Protein AF-0000000087659305 (afdb_homodimer)

Foldseek 3Di:
DVVLLVVQVVQLPDPDLEGEEEASPPPDDPVSVVVNVVSVVVSVVVRHHYYYDHPDPVCCLVPHQKDWDDDPRDTDDIDGSVVVVVVVVVVVVVVVVD/DVVLLVVQVVQLPDPDLEGEEEASPPPDDPVSVVSNVVSVVVSVVVRHHYYYDHPDPVCCLVPHQKDWDDDPNDTDDIDGSVVVVVVVVVVVVVVVVD

Organism: Ancylostoma caninum (NCBI:txid29170)

Secondary structure (DSSP, 8-state):
-HHHHHHHHHHHTS-SSEEEESSTTTT--HHHHHHHHHHHHHHHHTT-EEEE--S-HHHHHHH-SEE--EETTEEPPPEEHHHHHHHHHHHHHHHHT-/-HHHHHHHHHHHTS-SSEEEESSTTTT--HHHHHHHHHHHHHHHHTT-EEEE--S-HHHHHHH-SEE--EETTEEPPPEEHHHHHHHHHHHHHHHHT-

Nearest PDB structures (foldseek):
  4hlu-assembly2_B  TM=8.417E-01  e=7.827E-05  Thermotoga maritima MSB8
  4p33-assembly1_A  TM=8.015E-01  e=8.957E-05  Escherichia coli K-12
  8dne-assembly1_C  TM=7.296E-01  e=9.582E-05  Aquifex aeolicus VF5
  8dne-assembly1_A  TM=7.825E-01  e=4.225E-04  Aquifex aeolicus VF5
  6m96-assembly1_A-2  TM=7.951E-01  e=3.451E-04  Aquifex aeolicus VF5

InterPro domains:
  IPR027417 P-loop containing nucleoside triphosphate hydrolase [G3DSA:3.40.50.300] (1-95)
  IPR027417 P-loop containing nucleoside triphosphate hydrolase [SSF52540] (2-87)
  IPR050763 ABC transporter ATP-binding component [PTHR42711] (3-96)

Radius of gyration: 18.58 Å; Cα contacts (8 Å, |Δi|>4): 242; chains: 2; bounding box: 48×62×35 Å

pLDDT: mean 87.29, std 13.86, range [41.53, 97.75]

Sequence (196 aa):
MERRRACITAAALTRLPILLLEAPFDMVDLKTRLYTWNVMREAQRSGRTVIFTTNSTEECEVICDRVGFVSKGRLLPIRTITELKQKLVAKSFRLSTSMERRRACITAAALTRLPILLLEAPFDMVDLKTRLYTWNVMREAQRSGRTVIFTTNSTEECEVICDRVGFVSKGRLLPIRTITELKQKLVAKSFRLSTS

Structure (mmCIF, N/CA/C/O backbone):
data_AF-0000000087659305-model_v1
#
loop_
_entity.id
_entity.type
_entity.pdbx_description
1 polymer 'ATPase AAA-type core domain-containing protein'
#
loop_
_atom_site.group_PDB
_atom_site.id
_atom_site.type_symbol
_atom_site.label_atom_id
_atom_site.label_alt_id
_atom_site.label_comp_id
_atom_site.label_asym_id
_atom_site.label_entity_id
_atom_site.label_seq_id
_atom_site.pdbx_PDB_ins_code
_atom_site.Cartn_x
_atom_site.Cartn_y
_atom_site.Cartn_z
_atom_site.occupancy
_atom_site.B_iso_or_equiv
_atom_site.auth_seq_id
_atom_site.auth_comp_id
_atom_site.auth_asym_id
_atom_site.auth_atom_id
_atom_site.pdbx_PDB_model_num
ATOM 1 N N . MET A 1 1 ? -16.625 -9.719 -6.98 1 57.81 1 MET A N 1
ATOM 2 C CA . MET A 1 1 ? -15.883 -9.273 -8.156 1 57.81 1 MET A CA 1
ATOM 3 C C . MET A 1 1 ? -15.992 -7.762 -8.328 1 57.81 1 MET A C 1
ATOM 5 O O . MET A 1 1 ? -14.984 -7.078 -8.516 1 57.81 1 MET A O 1
ATOM 9 N N . GLU A 1 2 ? -17.047 -7.223 -7.941 1 78.62 2 GLU A N 1
ATOM 10 C CA . GLU A 1 2 ? -17.328 -5.801 -8.102 1 78.62 2 GLU A CA 1
ATOM 11 C C . GLU A 1 2 ? -16.625 -4.973 -7.031 1 78.62 2 GLU A C 1
ATOM 13 O O . GLU A 1 2 ? -16.109 -3.889 -7.316 1 78.62 2 GLU A O 1
ATOM 18 N N . ARG A 1 3 ? -16.406 -5.688 -5.973 1 88.56 3 ARG A N 1
ATOM 19 C CA . ARG A 1 3 ? -15.828 -4.926 -4.867 1 88.56 3 ARG A CA 1
ATOM 20 C C . ARG A 1 3 ? -14.344 -4.668 -5.102 1 88.56 3 ARG A C 1
ATOM 22 O O . ARG A 1 3 ? -13.859 -3.557 -4.871 1 88.56 3 ARG A O 1
ATOM 29 N N . ARG A 1 4 ? -13.688 -5.645 -5.688 1 92.81 4 ARG A N 1
ATOM 30 C CA . ARG A 1 4 ? -12.258 -5.516 -5.941 1 92.81 4 ARG A CA 1
ATOM 31 C C . ARG A 1 4 ? -11.984 -4.418 -6.969 1 92.81 4 ARG A C 1
ATOM 33 O O . ARG A 1 4 ? -11.102 -3.578 -6.77 1 92.81 4 ARG A O 1
ATOM 40 N N . ARG A 1 5 ? -12.719 -4.477 -7.945 1 93.94 5 ARG A N 1
ATOM 41 C CA . ARG A 1 5 ? -12.547 -3.471 -8.984 1 93.94 5 ARG A CA 1
ATOM 42 C C . ARG A 1 5 ? -12.82 -2.07 -8.453 1 93.94 5 ARG A C 1
ATOM 44 O O . ARG A 1 5 ? -12.117 -1.118 -8.797 1 93.94 5 ARG A O 1
ATOM 51 N N . ALA A 1 6 ? -13.828 -1.989 -7.707 1 95.12 6 ALA A N 1
ATOM 52 C CA . ALA A 1 6 ? -14.164 -0.701 -7.102 1 95.12 6 ALA A CA 1
ATOM 53 C C . ALA A 1 6 ? -13.023 -0.193 -6.227 1 95.12 6 ALA A C 1
ATOM 55 O O . ALA A 1 6 ? -12.68 0.992 -6.266 1 95.12 6 ALA A O 1
ATOM 56 N N . CYS A 1 7 ? -12.43 -1.038 -5.477 1 96.62 7 CYS A N 1
ATOM 57 C CA . CYS A 1 7 ? -11.328 -0.656 -4.605 1 96.62 7 CYS A CA 1
ATOM 58 C C . CYS A 1 7 ? -10.109 -0.234 -5.418 1 96.62 7 CYS A C 1
ATOM 60 O O . CYS A 1 7 ? -9.453 0.757 -5.09 1 96.62 7 CYS A O 1
ATOM 62 N N . ILE A 1 8 ? -9.844 -0.977 -6.43 1 97.19 8 ILE A N 1
ATOM 63 C CA . ILE A 1 8 ? -8.719 -0.663 -7.297 1 97.19 8 ILE A CA 1
ATOM 64 C C . ILE A 1 8 ? -8.945 0.691 -7.969 1 97.19 8 ILE A C 1
ATOM 66 O O . ILE A 1 8 ? -8.031 1.522 -8.023 1 97.19 8 ILE A O 1
ATOM 70 N N . THR A 1 9 ? -10.141 0.893 -8.43 1 96.75 9 THR A N 1
ATOM 71 C CA . THR A 1 9 ? -10.492 2.154 -9.07 1 96.75 9 THR A CA 1
ATOM 72 C C . THR A 1 9 ? -10.352 3.316 -8.094 1 96.75 9 THR A C 1
ATOM 74 O O . THR A 1 9 ? -9.797 4.363 -8.438 1 96.75 9 THR A O 1
ATOM 77 N N . ALA A 1 10 ? -10.844 3.131 -6.957 1 95.88 10 ALA A N 1
ATOM 78 C CA . ALA A 1 10 ? -10.766 4.172 -5.938 1 95.88 10 ALA A CA 1
ATOM 79 C C . ALA A 1 10 ? -9.312 4.539 -5.641 1 95.88 10 ALA A C 1
ATOM 81 O O . ALA A 1 10 ? -8.977 5.719 -5.508 1 95.88 10 ALA A O 1
ATOM 82 N N . ALA A 1 11 ? -8.484 3.523 -5.5 1 96.38 11 ALA A N 1
ATOM 83 C CA . ALA A 1 11 ? -7.062 3.766 -5.262 1 96.38 11 ALA A CA 1
ATOM 84 C C . ALA A 1 11 ? -6.441 4.551 -6.414 1 96.38 11 ALA A C 1
ATOM 86 O O . ALA A 1 11 ? -5.688 5.504 -6.188 1 96.38 11 ALA A O 1
ATOM 87 N N . ALA A 1 12 ? -6.785 4.188 -7.594 1 96.19 12 ALA A N 1
ATOM 88 C CA . ALA A 1 12 ? -6.211 4.793 -8.797 1 96.19 12 ALA A CA 1
ATOM 89 C C . ALA A 1 12 ? -6.617 6.258 -8.914 1 96.19 12 ALA A C 1
ATOM 91 O O . ALA A 1 12 ? -5.898 7.059 -9.523 1 96.19 12 ALA A O 1
ATOM 92 N N . LEU A 1 13 ? -7.633 6.578 -8.289 1 94.69 13 LEU A N 1
ATOM 93 C CA . LEU A 1 13 ? -8.172 7.926 -8.422 1 94.69 13 LEU A CA 1
ATOM 94 C C . LEU A 1 13 ? -7.473 8.891 -7.473 1 94.69 13 LEU A C 1
ATOM 96 O O . LEU A 1 13 ? -7.602 10.109 -7.613 1 94.69 13 LEU A O 1
ATOM 100 N N . THR A 1 14 ? -6.75 8.305 -6.605 1 92 14 THR A N 1
ATOM 101 C CA . THR A 1 14 ? -6.023 9.203 -5.715 1 92 14 THR A CA 1
ATOM 102 C C . THR A 1 14 ? -4.906 9.93 -6.469 1 92 14 THR A C 1
ATOM 104 O O . THR A 1 14 ? -4.375 9.406 -7.449 1 92 14 THR A O 1
ATOM 107 N N . ARG A 1 15 ? -4.57 11.172 -6.219 1 86.12 15 ARG A N 1
ATOM 108 C CA . ARG A 1 15 ? -3.59 11.977 -6.941 1 86.12 15 ARG A CA 1
ATOM 109 C C . ARG A 1 15 ? -2.227 11.914 -6.262 1 86.12 15 ARG A C 1
ATOM 111 O O . ARG A 1 15 ? -1.406 12.82 -6.418 1 86.12 15 ARG A O 1
ATOM 118 N N . LEU A 1 16 ? -1.968 10.953 -5.621 1 93.5 16 LEU A N 1
ATOM 119 C CA . LEU A 1 16 ? -0.666 10.797 -4.98 1 93.5 16 LEU A CA 1
ATOM 120 C C . LEU A 1 16 ? 0.341 10.18 -5.945 1 93.5 16 LEU A C 1
ATOM 122 O O . LEU A 1 16 ? -0.04 9.461 -6.871 1 93.5 16 LEU A O 1
ATOM 126 N N . PRO A 1 17 ? 1.565 10.492 -5.75 1 93.88 17 PRO A N 1
ATOM 127 C CA . PRO A 1 17 ? 2.596 9.977 -6.652 1 93.88 17 PRO A CA 1
ATOM 128 C C . PRO A 1 17 ? 2.877 8.492 -6.43 1 93.88 17 PRO A C 1
ATOM 130 O O . PRO A 1 17 ? 3.834 7.949 -6.988 1 93.88 17 PRO A O 1
ATOM 133 N N . ILE A 1 18 ? 2.043 7.812 -5.652 1 95.69 18 ILE A N 1
ATOM 134 C CA . ILE A 1 18 ? 2.168 6.395 -5.344 1 95.69 18 ILE A CA 1
ATOM 135 C C . ILE A 1 18 ? 0.792 5.734 -5.391 1 95.69 18 ILE A C 1
ATOM 137 O O . ILE A 1 18 ? -0.199 6.312 -4.941 1 95.69 18 ILE A O 1
ATOM 141 N N . LEU A 1 19 ? 0.688 4.566 -5.973 1 96.69 19 LEU A N 1
ATOM 142 C CA . LEU A 1 19 ? -0.504 3.727 -6 1 96.69 19 LEU A CA 1
ATOM 143 C C . LEU A 1 19 ? -0.302 2.469 -5.164 1 96.69 19 LEU A C 1
ATOM 145 O O . LEU A 1 19 ? 0.584 1.662 -5.449 1 96.69 19 LEU A O 1
ATOM 149 N N . LEU A 1 20 ? -1.107 2.324 -4.121 1 97.75 20 LEU A N 1
ATOM 150 C CA . LEU A 1 20 ? -1.067 1.131 -3.285 1 97.75 20 LEU A CA 1
ATOM 151 C C . LEU A 1 20 ? -2.221 0.193 -3.619 1 97.75 20 LEU A C 1
ATOM 153 O O . LEU A 1 20 ? -3.377 0.619 -3.676 1 97.75 20 LEU A O 1
ATOM 157 N N . LEU A 1 21 ? -1.922 -1.043 -3.785 1 97.25 21 LEU A N 1
ATOM 158 C CA . LEU A 1 21 ? -2.951 -2.051 -4.02 1 97.25 21 LEU A CA 1
ATOM 159 C C . LEU A 1 21 ? -2.775 -3.236 -3.074 1 97.25 21 LEU A C 1
ATOM 161 O O . LEU A 1 21 ? -1.705 -3.846 -3.031 1 97.25 21 LEU A O 1
ATOM 165 N N . GLU A 1 22 ? -3.777 -3.51 -2.385 1 96.44 22 GLU A N 1
ATOM 166 C CA . GLU A 1 22 ? -3.777 -4.629 -1.446 1 96.44 22 GLU A CA 1
ATOM 167 C C . GLU A 1 22 ? -4.285 -5.906 -2.109 1 96.44 22 GLU A C 1
ATOM 169 O O . GLU A 1 22 ? -5.469 -6.008 -2.445 1 96.44 22 GLU A O 1
ATOM 174 N N . ALA A 1 23 ? -3.412 -6.867 -2.352 1 95.69 23 ALA A N 1
ATOM 175 C CA . ALA A 1 23 ? -3.707 -8.188 -2.898 1 95.69 23 ALA A CA 1
ATOM 176 C C . ALA A 1 23 ? -4.562 -8.086 -4.16 1 95.69 23 ALA A C 1
ATOM 178 O O . ALA A 1 23 ? -5.598 -8.75 -4.27 1 95.69 23 ALA A O 1
ATOM 179 N N . PRO A 1 24 ? -4.109 -7.363 -5.059 1 95.56 24 PRO A N 1
ATOM 180 C CA . PRO A 1 24 ? -4.996 -7.066 -6.188 1 95.56 24 PRO A CA 1
ATOM 181 C C . PRO A 1 24 ? -5.219 -8.273 -7.098 1 95.56 24 PRO A C 1
ATOM 183 O O . PRO A 1 24 ? -6.184 -8.305 -7.863 1 95.56 24 PRO A O 1
ATOM 186 N N . PHE A 1 25 ? -4.398 -9.312 -6.969 1 91.56 25 PHE A N 1
ATOM 187 C CA . PHE A 1 25 ? -4.469 -10.43 -7.902 1 91.56 25 PHE A CA 1
ATOM 188 C C . PHE A 1 25 ? -5.066 -11.664 -7.234 1 91.56 25 PHE A C 1
ATOM 190 O O . PHE A 1 25 ? -5.254 -12.695 -7.879 1 91.56 25 PHE A O 1
ATOM 197 N N . ASP A 1 26 ? -5.375 -11.5 -6.031 1 91.25 26 ASP A N 1
ATOM 198 C CA . ASP A 1 26 ? -5.883 -12.656 -5.297 1 91.25 26 ASP A CA 1
ATOM 199 C C . ASP A 1 26 ? -7.324 -12.969 -5.695 1 91.25 26 ASP A C 1
ATOM 201 O O . ASP A 1 26 ? -8.188 -12.094 -5.641 1 91.25 26 ASP A O 1
ATOM 205 N N . MET A 1 27 ? -7.609 -14.203 -6.188 1 90.19 27 MET A N 1
ATOM 206 C CA . MET A 1 27 ? -8.945 -14.734 -6.449 1 90.19 27 MET A CA 1
ATOM 207 C C . MET A 1 27 ? -9.711 -13.836 -7.414 1 90.19 27 MET A C 1
ATOM 209 O O . MET A 1 27 ? -10.844 -13.445 -7.137 1 90.19 27 MET 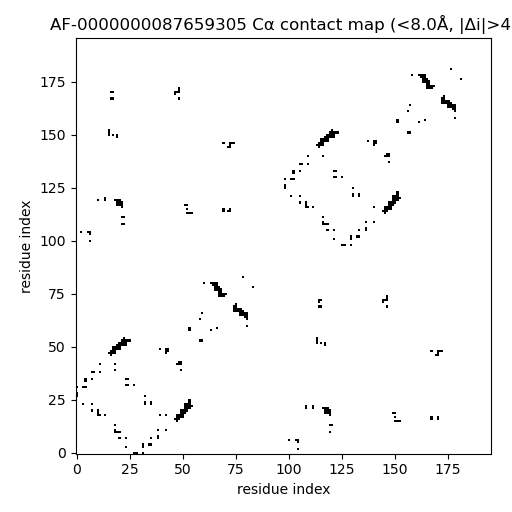A O 1
ATOM 213 N N . VAL A 1 28 ? -9.07 -13.453 -8.391 1 92 28 VAL A N 1
ATOM 214 C CA . VAL A 1 28 ? -9.727 -12.594 -9.375 1 92 28 VAL A CA 1
ATOM 215 C C . VAL A 1 28 ? -9.859 -13.336 -10.703 1 92 28 VAL A C 1
ATOM 217 O O . VAL A 1 28 ? -9.055 -14.219 -11.008 1 92 28 VAL A O 1
ATOM 220 N N . ASP A 1 29 ? -10.922 -12.938 -11.406 1 94.56 29 ASP A N 1
ATOM 221 C CA . ASP A 1 29 ? -11.078 -13.492 -12.75 1 94.56 29 ASP A CA 1
ATOM 222 C C . ASP A 1 29 ? -10.195 -12.758 -13.758 1 94.56 29 ASP A C 1
ATOM 224 O O . ASP A 1 29 ? -9.438 -11.859 -13.383 1 94.56 29 ASP A O 1
ATOM 228 N N . LEU A 1 30 ? -10.219 -13.289 -14.922 1 95.31 30 LEU A N 1
ATOM 229 C CA . LEU A 1 30 ? -9.344 -12.766 -15.969 1 95.31 30 LEU A CA 1
ATOM 230 C C . LEU A 1 30 ? -9.648 -11.297 -16.25 1 95.31 30 LEU A C 1
ATOM 232 O O . LEU A 1 30 ? -8.727 -10.5 -16.438 1 95.31 30 LEU A O 1
ATOM 236 N N . LYS A 1 31 ? -10.906 -10.953 -16.297 1 96.19 31 LYS A N 1
ATOM 237 C CA . LYS A 1 31 ? -11.305 -9.578 -16.562 1 96.19 31 LYS A CA 1
ATOM 238 C C . LYS A 1 31 ? -10.75 -8.625 -15.5 1 96.19 31 LYS A C 1
ATOM 240 O O . LYS A 1 31 ? -10.195 -7.578 -15.836 1 96.19 31 LYS A O 1
ATOM 245 N N . THR A 1 32 ? -10.914 -9.016 -14.289 1 95.88 32 THR A N 1
ATOM 246 C CA . THR A 1 32 ? -10.43 -8.18 -13.195 1 95.88 32 THR A CA 1
ATOM 247 C C . THR A 1 32 ? -8.906 -8.109 -13.211 1 95.88 32 THR A C 1
ATOM 249 O O . THR A 1 32 ? -8.328 -7.055 -12.922 1 95.88 32 THR A O 1
ATOM 252 N N . ARG A 1 33 ? -8.305 -9.211 -13.523 1 95.31 33 ARG A N 1
ATOM 253 C CA . ARG A 1 33 ? -6.852 -9.227 -13.617 1 95.31 33 ARG A CA 1
ATOM 254 C C . ARG A 1 33 ? -6.355 -8.258 -14.68 1 95.31 33 ARG A C 1
ATOM 256 O O . ARG A 1 33 ? -5.438 -7.473 -14.438 1 95.31 33 ARG A O 1
ATOM 263 N N . LEU A 1 34 ? -6.992 -8.289 -15.789 1 96.25 34 LEU A N 1
ATOM 264 C CA . LEU A 1 34 ? -6.613 -7.406 -16.891 1 96.25 34 LEU A CA 1
ATOM 265 C C . LEU A 1 34 ? -6.867 -5.949 -16.516 1 96.25 34 LEU A C 1
ATOM 267 O O . LEU A 1 34 ? -6.059 -5.074 -16.844 1 96.25 34 LEU A O 1
ATOM 271 N N . TYR A 1 35 ? -7.949 -5.77 -15.898 1 97.44 35 TYR A N 1
ATOM 272 C CA . TYR A 1 35 ?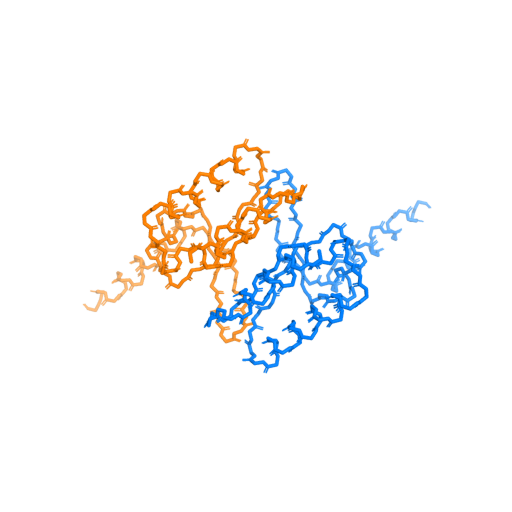 -8.258 -4.426 -15.43 1 97.44 35 TYR A CA 1
ATOM 273 C C . TYR A 1 35 ? -7.172 -3.918 -14.484 1 97.44 35 TYR A C 1
ATOM 275 O O . TYR A 1 35 ? -6.703 -2.785 -14.617 1 97.44 35 TYR A O 1
ATOM 283 N N . THR A 1 36 ? -6.785 -4.738 -13.594 1 97.06 36 THR A N 1
ATOM 284 C CA . THR A 1 36 ? -5.758 -4.395 -12.617 1 97.06 36 THR A CA 1
ATOM 285 C C . THR A 1 36 ? -4.438 -4.066 -13.312 1 97.06 36 THR A C 1
ATOM 287 O O . THR A 1 36 ? -3.807 -3.053 -13.016 1 97.06 36 THR A O 1
ATOM 290 N N . TRP A 1 37 ? -4.125 -4.859 -14.242 1 96.25 37 TRP A N 1
ATOM 291 C CA . TRP A 1 37 ? -2.904 -4.637 -15.008 1 96.25 37 TRP A CA 1
ATOM 292 C C . TRP A 1 37 ? -2.947 -3.289 -15.719 1 96.25 37 TRP A C 1
ATOM 294 O O . TRP A 1 37 ? -1.965 -2.543 -15.711 1 96.25 37 TRP A O 1
ATOM 304 N N . ASN A 1 38 ? -4.004 -3.016 -16.281 1 97.69 38 ASN A N 1
ATOM 305 C CA . ASN A 1 38 ? -4.156 -1.752 -16.984 1 97.69 38 ASN A CA 1
ATOM 306 C C . ASN A 1 38 ? -4.023 -0.559 -16.047 1 97.69 38 ASN A C 1
ATOM 308 O O . ASN A 1 38 ? -3.383 0.437 -16.391 1 97.69 38 ASN A O 1
ATOM 312 N N . VAL A 1 39 ? -4.652 -0.695 -14.969 1 97.62 39 VAL A N 1
ATOM 313 C CA . VAL A 1 39 ? -4.586 0.377 -13.977 1 97.62 39 VAL A CA 1
ATOM 314 C C . VAL A 1 39 ? -3.139 0.587 -13.539 1 97.62 39 VAL A C 1
ATOM 316 O O . VAL A 1 39 ? -2.672 1.725 -13.438 1 97.62 39 VAL A O 1
ATOM 319 N N . MET A 1 40 ? -2.438 -0.444 -13.273 1 96.88 40 MET A N 1
ATOM 320 C CA . MET A 1 40 ? -1.043 -0.369 -12.844 1 96.88 40 MET A CA 1
ATOM 321 C C . MET A 1 40 ? -0.171 0.247 -13.938 1 96.88 40 MET A C 1
ATOM 323 O O . MET A 1 40 ? 0.67 1.103 -13.656 1 96.88 40 MET A O 1
ATOM 327 N N . ARG A 1 41 ? -0.417 -0.182 -15.125 1 96.38 41 ARG A N 1
ATOM 328 C CA . ARG A 1 41 ? 0.351 0.335 -16.25 1 96.38 41 ARG A CA 1
ATOM 329 C C . ARG A 1 41 ? 0.115 1.83 -16.438 1 96.38 41 ARG A C 1
ATOM 331 O O . ARG A 1 41 ? 1.059 2.59 -16.672 1 96.38 41 ARG A O 1
ATOM 338 N N . GLU A 1 42 ? -1.08 2.205 -16.391 1 97.19 42 GLU A N 1
ATOM 339 C CA . GLU A 1 42 ? -1.419 3.619 -16.531 1 97.19 42 GLU A CA 1
ATOM 340 C C . GLU A 1 42 ? -0.773 4.449 -15.422 1 97.19 42 GLU A C 1
ATOM 342 O O . GLU A 1 42 ? -0.282 5.551 -15.672 1 97.19 42 GLU A O 1
ATOM 347 N N . ALA A 1 43 ? -0.801 3.928 -14.25 1 95.94 43 ALA A N 1
ATOM 348 C CA . ALA A 1 43 ? -0.162 4.617 -13.133 1 95.94 43 ALA A CA 1
ATOM 349 C C . ALA A 1 43 ? 1.332 4.801 -13.383 1 95.94 43 ALA A C 1
ATOM 351 O O . ALA A 1 43 ? 1.87 5.895 -13.188 1 95.94 43 ALA A O 1
ATOM 352 N N . GLN A 1 44 ? 1.934 3.793 -13.836 1 94.25 44 GLN A N 1
ATOM 353 C CA . GLN A 1 44 ? 3.363 3.85 -14.117 1 94.25 44 GLN A CA 1
ATOM 354 C C . GLN A 1 44 ? 3.666 4.848 -15.234 1 94.25 44 GLN A C 1
ATOM 356 O O . GLN A 1 44 ? 4.609 5.637 -15.133 1 94.25 44 GLN A O 1
ATOM 361 N N . ARG A 1 45 ? 2.871 4.797 -16.203 1 95.31 45 ARG A N 1
ATOM 362 C CA . ARG A 1 45 ? 3.062 5.691 -17.344 1 95.31 45 ARG A CA 1
ATOM 363 C C . ARG A 1 45 ? 2.924 7.148 -16.922 1 95.31 45 ARG A C 1
ATOM 365 O O . ARG A 1 45 ? 3.582 8.031 -17.484 1 95.31 45 ARG A O 1
ATOM 372 N N . SER A 1 46 ? 2.127 7.363 -15.969 1 94.81 46 SER A N 1
ATOM 373 C CA . SER A 1 46 ? 1.888 8.719 -15.484 1 94.81 46 SER A CA 1
ATOM 374 C C . SER A 1 46 ? 2.957 9.148 -14.484 1 94.81 46 SER A C 1
ATOM 376 O O . SER A 1 46 ? 2.885 10.242 -13.922 1 94.81 46 SER A O 1
ATOM 378 N N . GLY A 1 47 ? 3.91 8.258 -14.164 1 94.19 47 GLY A N 1
ATOM 379 C CA . GLY A 1 47 ? 5.039 8.617 -13.328 1 94.19 47 GLY A CA 1
ATOM 380 C C . GLY A 1 47 ? 4.852 8.227 -11.875 1 94.19 47 GLY A C 1
ATOM 381 O O . GLY A 1 47 ? 5.641 8.625 -11.008 1 94.19 47 GLY A O 1
ATOM 382 N N . ARG A 1 48 ? 3.814 7.461 -11.594 1 95.06 48 ARG A N 1
ATOM 383 C CA . ARG A 1 48 ? 3.561 7.059 -10.211 1 95.06 48 ARG A CA 1
ATOM 384 C C . ARG A 1 48 ? 4.344 5.797 -9.859 1 95.06 48 ARG A C 1
ATOM 386 O O . ARG A 1 48 ? 4.59 4.953 -10.719 1 95.06 48 ARG A O 1
ATOM 393 N N . THR A 1 49 ? 4.699 5.699 -8.617 1 95.75 49 THR A N 1
ATOM 394 C CA . THR A 1 49 ? 5.195 4.441 -8.07 1 95.75 49 THR A CA 1
ATOM 395 C C . THR A 1 49 ? 4.039 3.514 -7.711 1 95.75 49 THR A C 1
ATOM 397 O O . THR A 1 49 ? 3.045 3.947 -7.121 1 95.75 49 THR A O 1
ATOM 400 N N . VAL A 1 50 ? 4.137 2.262 -8.133 1 96.62 50 VAL A N 1
ATOM 401 C CA . VAL A 1 50 ? 3.104 1.285 -7.809 1 96.62 50 VAL A CA 1
ATOM 402 C C . VAL A 1 50 ? 3.637 0.288 -6.785 1 96.62 50 VAL A C 1
ATOM 404 O O . VAL A 1 50 ? 4.723 -0.27 -6.957 1 96.62 50 VAL A O 1
ATOM 407 N N . ILE A 1 51 ? 2.898 0.124 -5.711 1 96.62 51 ILE A N 1
ATOM 408 C CA . ILE A 1 51 ? 3.215 -0.853 -4.676 1 96.62 51 ILE A CA 1
ATOM 409 C C . ILE A 1 51 ? 2.01 -1.758 -4.434 1 96.62 51 ILE A C 1
ATOM 411 O O . ILE A 1 51 ? 0.875 -1.282 -4.344 1 96.62 51 ILE A O 1
ATOM 415 N N . PHE A 1 52 ? 2.217 -3.029 -4.414 1 96.81 52 PHE A N 1
ATOM 416 C CA . PHE A 1 52 ? 1.126 -3.949 -4.113 1 96.81 52 PHE A CA 1
ATOM 417 C C . PHE A 1 52 ? 1.631 -5.145 -3.312 1 96.81 52 PHE A C 1
ATOM 419 O O . PHE A 1 52 ? 2.838 -5.391 -3.252 1 96.81 52 PHE A O 1
ATOM 426 N N . THR A 1 53 ? 0.762 -5.84 -2.605 1 96.25 53 THR A N 1
ATOM 427 C CA . THR A 1 53 ? 1.101 -7.035 -1.838 1 96.25 53 THR A CA 1
ATOM 428 C C . THR A 1 53 ? 0.643 -8.297 -2.566 1 96.25 53 THR A C 1
ATOM 430 O O . THR A 1 53 ? -0.355 -8.273 -3.291 1 96.25 53 THR A O 1
ATOM 433 N N . THR A 1 54 ? 1.318 -9.273 -2.453 1 94.25 54 THR A N 1
ATOM 434 C CA . THR A 1 54 ? 0.986 -10.57 -3.031 1 94.25 54 THR A CA 1
ATOM 435 C C . THR A 1 54 ? 1.609 -11.703 -2.217 1 94.25 54 THR A C 1
ATOM 437 O O . THR A 1 54 ? 2.588 -11.492 -1.496 1 94.25 54 THR A O 1
ATOM 440 N N . ASN A 1 55 ? 1.021 -12.773 -2.178 1 91.31 55 ASN A N 1
ATOM 441 C CA . ASN A 1 55 ? 1.602 -13.969 -1.57 1 91.31 55 ASN A CA 1
ATOM 442 C C . ASN A 1 55 ? 2.373 -14.797 -2.592 1 91.31 55 ASN A C 1
ATOM 444 O O . ASN A 1 55 ? 2.965 -15.82 -2.248 1 91.31 55 ASN A O 1
ATOM 448 N N . SER A 1 56 ? 2.457 -14.344 -3.771 1 90.5 56 SER A N 1
ATOM 449 C CA . SER A 1 56 ? 3.068 -15.102 -4.855 1 90.5 56 SER A CA 1
ATOM 450 C C . SER A 1 56 ? 4.449 -14.562 -5.203 1 90.5 56 SER A C 1
ATOM 452 O O . SER A 1 56 ? 4.574 -13.469 -5.762 1 90.5 56 SER A O 1
ATOM 454 N N . THR A 1 57 ? 5.422 -15.422 -4.965 1 87.75 57 THR A N 1
ATOM 455 C CA . THR A 1 57 ? 6.781 -15.055 -5.34 1 87.75 57 THR A CA 1
ATOM 456 C C . THR A 1 57 ? 6.914 -14.93 -6.855 1 87.75 57 THR A C 1
ATOM 458 O O . THR A 1 57 ? 7.633 -14.062 -7.355 1 87.75 57 THR A O 1
ATOM 461 N N . GLU A 1 58 ? 6.184 -15.75 -7.547 1 86.19 58 GLU A N 1
ATOM 462 C CA . GLU A 1 58 ? 6.227 -15.734 -9.008 1 86.19 58 GLU A CA 1
ATOM 463 C C . GLU A 1 58 ? 5.676 -14.43 -9.562 1 86.19 58 GLU A C 1
ATOM 465 O O . GLU A 1 58 ? 6.254 -13.844 -10.484 1 86.19 58 GLU A O 1
ATOM 470 N N . GLU A 1 59 ? 4.605 -14.031 -9.031 1 87.19 59 GLU A N 1
ATOM 471 C CA . GLU A 1 59 ? 4.027 -12.75 -9.445 1 87.19 59 GLU A CA 1
ATOM 472 C C . GLU A 1 59 ? 5.012 -11.609 -9.234 1 87.19 59 GLU A C 1
ATOM 474 O O . GLU A 1 59 ? 5.176 -10.758 -10.109 1 87.19 59 GLU A O 1
ATOM 479 N N . CYS A 1 60 ? 5.602 -11.648 -8.164 1 88.75 60 CYS A N 1
ATOM 480 C CA . CYS A 1 60 ? 6.57 -10.609 -7.824 1 88.75 60 CYS A CA 1
ATOM 481 C C . CYS A 1 60 ? 7.734 -10.602 -8.805 1 88.75 60 CYS A C 1
ATOM 483 O O . CYS A 1 60 ? 8.117 -9.547 -9.312 1 88.75 60 CYS A O 1
ATOM 485 N N . GLU A 1 61 ? 8.188 -11.734 -9.109 1 87.44 61 GLU A N 1
ATOM 486 C CA . GLU A 1 61 ? 9.359 -11.852 -9.969 1 87.44 61 GLU A CA 1
ATOM 487 C C . GLU A 1 61 ? 9.055 -11.375 -11.383 1 87.44 61 GLU A C 1
ATOM 489 O O . GLU A 1 61 ? 9.93 -10.82 -12.062 1 87.44 61 GLU A O 1
ATOM 494 N N . VAL A 1 62 ? 7.863 -11.609 -11.766 1 86.81 62 VAL A N 1
ATOM 495 C CA . VAL A 1 62 ? 7.488 -11.32 -13.148 1 86.81 62 VAL A CA 1
ATOM 496 C C . VAL A 1 62 ? 7.133 -9.844 -13.281 1 86.81 62 VAL A C 1
ATOM 498 O O . VAL A 1 62 ? 7.398 -9.227 -14.32 1 86.81 62 VAL A O 1
ATOM 501 N N . ILE A 1 63 ? 6.652 -9.281 -12.273 1 89.31 63 ILE A N 1
ATOM 502 C CA . ILE A 1 63 ? 6.008 -7.977 -12.398 1 89.31 63 ILE A CA 1
ATOM 503 C C . ILE A 1 63 ? 6.895 -6.898 -11.781 1 89.31 63 ILE A C 1
ATOM 505 O O . ILE A 1 63 ? 6.965 -5.777 -12.289 1 89.31 63 ILE A O 1
ATOM 509 N N . CYS A 1 64 ? 7.668 -7.195 -10.82 1 92.5 64 CYS A N 1
ATOM 510 C CA . CYS A 1 64 ? 8.227 -6.156 -9.969 1 92.5 64 CYS A CA 1
ATOM 511 C C . CYS A 1 64 ? 9.688 -5.891 -10.312 1 92.5 64 CYS A C 1
ATOM 513 O O . CYS A 1 64 ? 10.398 -6.793 -10.758 1 92.5 64 CYS A O 1
ATOM 515 N N . ASP A 1 65 ? 10.062 -4.629 -10.109 1 92.31 65 ASP A N 1
ATOM 516 C CA . ASP A 1 65 ? 11.469 -4.254 -10.172 1 92.31 65 ASP A CA 1
ATOM 517 C C . ASP A 1 65 ? 12.148 -4.422 -8.812 1 92.31 65 ASP A C 1
ATOM 519 O O . ASP A 1 65 ? 13.352 -4.664 -8.742 1 92.31 65 ASP A O 1
ATOM 523 N N . ARG A 1 66 ? 11.406 -4.242 -7.824 1 93.25 66 ARG A N 1
ATOM 524 C CA . ARG A 1 66 ? 11.875 -4.34 -6.445 1 93.25 66 ARG A CA 1
ATOM 525 C C . ARG A 1 66 ? 10.891 -5.133 -5.59 1 93.25 66 ARG A C 1
ATOM 527 O O . ARG A 1 66 ? 9.719 -5.277 -5.949 1 93.25 66 ARG A O 1
ATOM 534 N N . VAL A 1 67 ? 11.516 -5.633 -4.465 1 93.19 67 VAL A N 1
ATOM 535 C CA . VAL A 1 67 ? 10.68 -6.469 -3.611 1 93.19 67 VAL A CA 1
ATOM 536 C C . VAL A 1 67 ? 11.07 -6.27 -2.15 1 93.19 67 VAL A C 1
ATOM 538 O O . VAL A 1 67 ? 12.242 -6.008 -1.847 1 93.19 67 VAL A O 1
ATOM 541 N N . GLY A 1 68 ? 10.086 -6.16 -1.345 1 91.88 68 GLY A N 1
ATOM 542 C CA . GLY A 1 68 ? 10.234 -6.223 0.101 1 91.88 68 GLY A CA 1
ATOM 543 C C . GLY A 1 68 ? 9.492 -7.391 0.727 1 91.88 68 GLY A C 1
ATOM 544 O O . GLY A 1 68 ? 8.344 -7.668 0.368 1 91.88 68 GLY A O 1
ATOM 545 N N . PHE A 1 69 ? 10.195 -8.078 1.632 1 92.69 69 PHE A N 1
ATOM 546 C CA . PHE A 1 69 ? 9.586 -9.188 2.35 1 92.69 69 PHE A CA 1
ATOM 547 C C . PHE A 1 69 ? 9.188 -8.773 3.758 1 92.69 69 PHE A C 1
ATOM 549 O O . PHE A 1 69 ? 9.836 -7.922 4.367 1 92.69 69 PHE A O 1
ATOM 556 N N . VAL A 1 70 ? 8.062 -9.328 4.145 1 92.44 70 VAL A N 1
ATOM 557 C CA . VAL A 1 70 ? 7.652 -9.133 5.531 1 92.44 70 VAL A CA 1
ATOM 558 C C . VAL A 1 70 ? 7.875 -10.422 6.32 1 92.44 70 VAL A C 1
ATOM 560 O O . VAL A 1 70 ? 7.434 -11.5 5.902 1 92.44 70 VAL A O 1
ATOM 563 N N . SER A 1 71 ? 8.586 -10.281 7.371 1 90.06 71 SER A N 1
ATOM 564 C CA . SER A 1 71 ? 8.867 -11.391 8.281 1 90.06 71 SER A CA 1
ATOM 565 C C . SER A 1 71 ? 8.578 -11 9.727 1 90.06 71 SER A C 1
ATOM 567 O O . SER A 1 71 ? 9.109 -10.008 10.227 1 90.06 71 SER A O 1
ATOM 569 N N . LYS A 1 72 ? 7.711 -11.852 10.297 1 88.88 72 LYS A N 1
ATOM 570 C CA . LYS A 1 72 ? 7.344 -11.602 11.688 1 88.88 72 LYS A CA 1
ATOM 571 C C . LYS A 1 72 ? 6.828 -10.18 11.867 1 88.88 72 LYS A C 1
ATOM 573 O O . LYS A 1 72 ? 7.258 -9.461 12.773 1 88.88 72 LYS A O 1
ATOM 578 N N . GLY A 1 73 ? 6.195 -9.703 10.906 1 83.56 73 GLY A N 1
ATOM 579 C CA . GLY A 1 73 ? 5.512 -8.422 11.008 1 83.56 73 GLY A CA 1
ATOM 580 C C . GLY A 1 73 ? 6.406 -7.242 10.688 1 83.56 73 GLY A C 1
ATOM 581 O O . GLY A 1 73 ? 6.043 -6.094 10.938 1 83.56 73 GLY A O 1
ATOM 582 N N . ARG A 1 74 ? 7.559 -7.582 10.242 1 87.25 74 ARG A N 1
ATOM 583 C CA . ARG A 1 74 ? 8.492 -6.504 9.93 1 87.25 74 ARG A CA 1
ATOM 584 C C . ARG A 1 74 ? 8.867 -6.512 8.453 1 87.25 74 ARG A C 1
ATOM 586 O O . ARG A 1 74 ? 9.117 -7.574 7.879 1 87.25 74 ARG A O 1
ATOM 593 N N . LEU A 1 75 ? 8.836 -5.285 7.922 1 90.38 75 LEU A N 1
ATOM 594 C CA . LEU A 1 75 ? 9.289 -5.141 6.539 1 90.38 75 LEU A CA 1
ATOM 595 C C . LEU A 1 75 ? 10.812 -5.195 6.457 1 90.38 75 LEU A C 1
ATOM 597 O O . LEU A 1 75 ? 11.5 -4.379 7.07 1 90.38 75 LEU A O 1
ATOM 601 N N . LEU A 1 76 ? 11.336 -6.078 5.684 1 89.88 76 LEU A N 1
ATOM 602 C CA . LEU A 1 76 ? 12.773 -6.191 5.457 1 89.88 76 LEU A CA 1
ATOM 603 C C . LEU A 1 76 ? 13.234 -5.195 4.398 1 89.88 76 LEU A C 1
ATOM 605 O O . LEU A 1 76 ? 12.414 -4.605 3.693 1 89.88 76 LEU A O 1
ATOM 609 N N . PRO A 1 77 ? 14.516 -5.047 4.312 1 88.06 77 PRO A N 1
ATOM 610 C CA . PRO A 1 77 ? 15.023 -4.098 3.32 1 88.06 77 PRO A CA 1
ATOM 611 C C . PRO A 1 77 ? 14.57 -4.434 1.9 1 88.06 77 PRO A C 1
ATOM 613 O O . PRO A 1 77 ? 14.523 -5.609 1.527 1 88.06 77 PRO A O 1
ATOM 616 N N . ILE A 1 78 ? 14.25 -3.373 1.288 1 90.94 78 ILE A N 1
ATOM 617 C CA . ILE A 1 78 ? 13.836 -3.516 -0.103 1 90.94 78 ILE A CA 1
ATOM 618 C C . ILE A 1 78 ? 15.047 -3.838 -0.974 1 90.94 78 ILE A C 1
ATOM 620 O O . ILE A 1 78 ? 16.109 -3.242 -0.811 1 90.94 78 ILE A O 1
ATOM 624 N N . ARG A 1 79 ? 14.82 -4.848 -1.896 1 89.62 79 ARG A N 1
ATOM 625 C CA . ARG A 1 79 ? 15.883 -5.27 -2.805 1 89.62 79 ARG A CA 1
ATOM 626 C C . ARG A 1 79 ? 15.375 -5.348 -4.242 1 89.62 79 ARG A C 1
ATOM 628 O O . ARG A 1 79 ? 14.172 -5.43 -4.477 1 89.62 79 ARG A O 1
ATOM 635 N N . THR A 1 80 ? 16.344 -5.262 -5.113 1 92.19 80 THR A N 1
ATOM 636 C CA . THR A 1 80 ? 15.977 -5.492 -6.504 1 92.19 80 THR A CA 1
ATOM 637 C C . THR A 1 80 ? 15.742 -6.977 -6.766 1 92.19 80 THR A C 1
ATOM 639 O O . THR A 1 80 ? 16.297 -7.828 -6.066 1 92.19 80 THR A O 1
ATOM 642 N N . ILE A 1 81 ? 14.898 -7.184 -7.738 1 89.81 81 ILE A N 1
ATOM 643 C CA . ILE A 1 81 ? 14.648 -8.57 -8.117 1 89.81 81 ILE A CA 1
ATOM 644 C C . ILE A 1 81 ? 15.953 -9.227 -8.57 1 89.81 81 ILE A C 1
ATOM 646 O O . ILE A 1 81 ? 16.188 -10.406 -8.297 1 89.81 81 ILE A O 1
ATOM 650 N N . THR A 1 82 ? 16.766 -8.5 -9.203 1 86.5 82 THR A N 1
ATOM 651 C CA . THR A 1 82 ? 18.047 -9 -9.68 1 86.5 82 THR A CA 1
ATOM 652 C C . THR A 1 82 ? 18.922 -9.438 -8.508 1 86.5 82 THR A C 1
ATOM 654 O O . THR A 1 82 ? 19.547 -10.5 -8.562 1 86.5 82 THR A O 1
ATOM 657 N N . GLU A 1 83 ? 18.969 -8.672 -7.465 1 84.5 83 GLU A N 1
ATOM 658 C CA . GLU A 1 83 ? 19.719 -9.008 -6.258 1 84.5 83 GLU A CA 1
ATOM 659 C C . GLU A 1 83 ? 19.203 -10.297 -5.629 1 84.5 83 GLU A C 1
ATOM 661 O O . GLU A 1 83 ? 20 -11.086 -5.105 1 84.5 83 GLU A O 1
ATOM 666 N N . LEU A 1 84 ? 17.953 -10.531 -5.688 1 78.81 84 LEU A N 1
ATOM 667 C CA . LEU A 1 84 ? 17.328 -11.711 -5.09 1 78.81 84 LEU A CA 1
ATOM 668 C C . LEU A 1 84 ? 17.656 -12.961 -5.895 1 78.81 84 LEU A C 1
ATOM 670 O O . LEU A 1 84 ? 17.922 -14.016 -5.32 1 78.81 84 LEU A O 1
ATOM 674 N N . LYS A 1 85 ? 17.547 -12.812 -7.105 1 79.31 85 LYS A N 1
ATOM 675 C CA . LYS A 1 85 ? 17.859 -13.945 -7.973 1 79.31 85 LYS A CA 1
ATOM 676 C C . LYS A 1 85 ? 19.312 -14.359 -7.84 1 79.31 85 LYS A C 1
ATOM 678 O O . LYS A 1 85 ? 19.641 -15.555 -7.863 1 79.31 85 LYS A O 1
ATOM 683 N N . GLN A 1 86 ? 20.094 -13.43 -7.629 1 76.25 86 GLN A N 1
ATOM 684 C CA . GLN A 1 86 ? 21.516 -13.727 -7.48 1 76.25 86 GLN A CA 1
ATOM 685 C C . GLN A 1 86 ? 21.797 -14.445 -6.164 1 76.25 86 GLN A C 1
ATOM 687 O O . GLN A 1 86 ? 22.641 -15.344 -6.105 1 76.25 86 GLN A O 1
ATOM 692 N N . LYS A 1 87 ? 21.047 -14.039 -5.215 1 68.12 87 LYS A N 1
ATOM 693 C CA . LYS A 1 87 ? 21.234 -14.688 -3.918 1 68.12 87 LYS A CA 1
ATOM 694 C C . LYS A 1 87 ? 20.719 -16.125 -3.939 1 68.12 87 LYS A C 1
ATOM 696 O O . LYS A 1 87 ? 21.312 -17.016 -3.328 1 68.12 87 LYS A O 1
ATOM 701 N N . LEU A 1 88 ? 19.641 -16.266 -4.52 1 61.91 88 LEU A N 1
ATOM 702 C CA . LEU A 1 88 ? 19.094 -17.609 -4.641 1 61.91 88 LEU A CA 1
ATOM 703 C C . LEU A 1 88 ? 20.031 -18.516 -5.438 1 61.91 88 LEU A C 1
ATOM 705 O O . LEU A 1 88 ? 20.234 -19.672 -5.086 1 61.91 88 LEU A O 1
ATOM 709 N N . VAL A 1 89 ? 20.531 -17.891 -6.457 1 53.38 89 VAL A N 1
ATOM 710 C CA . VAL A 1 89 ? 21.5 -18.641 -7.246 1 53.38 89 VAL A CA 1
ATOM 711 C C . VAL A 1 89 ? 22.734 -18.938 -6.398 1 53.38 89 VAL A C 1
ATOM 713 O O . VAL A 1 89 ? 23.25 -20.062 -6.43 1 53.38 89 VAL A O 1
ATOM 716 N N . ALA A 1 90 ? 23.125 -17.984 -5.766 1 54 90 ALA A N 1
ATOM 717 C CA . ALA A 1 90 ? 24.312 -18.188 -4.941 1 54 90 ALA A CA 1
ATOM 718 C C . ALA A 1 90 ? 24.062 -19.234 -3.863 1 54 90 ALA A C 1
ATOM 720 O O . ALA A 1 90 ? 24.938 -20.062 -3.578 1 54 90 ALA A O 1
ATOM 721 N N . LYS A 1 91 ? 22.891 -19.203 -3.27 1 55.06 91 LYS A N 1
ATOM 722 C CA . LYS A 1 91 ? 22.547 -20.188 -2.246 1 55.06 91 LYS A CA 1
ATOM 723 C C . LYS A 1 91 ? 22.469 -21.594 -2.84 1 55.06 91 LYS A C 1
ATOM 725 O O . LYS A 1 91 ? 22.875 -22.562 -2.195 1 55.06 91 LYS A O 1
ATOM 730 N N . SER A 1 92 ? 21.922 -21.641 -4.008 1 52.03 92 SER A N 1
ATOM 731 C CA . SER A 1 92 ? 21.828 -22.938 -4.688 1 52.03 92 SER A CA 1
ATOM 732 C C . SER A 1 92 ? 23.203 -23.484 -5.027 1 52.03 92 SER A C 1
ATOM 734 O O . SER A 1 92 ? 23.438 -24.688 -4.941 1 52.03 92 SER A O 1
ATOM 736 N N . PHE A 1 93 ? 24.062 -22.594 -5.453 1 55.12 93 PHE A N 1
ATOM 737 C CA . PHE A 1 93 ? 25.406 -23.047 -5.781 1 55.12 93 PHE A CA 1
ATOM 738 C C . PHE A 1 93 ? 26.156 -23.484 -4.527 1 55.12 93 PHE A C 1
ATOM 740 O O . PHE A 1 93 ? 26.922 -24.438 -4.562 1 55.12 93 PHE A O 1
ATOM 747 N N . ARG A 1 94 ? 25.875 -22.797 -3.484 1 54.09 94 ARG A N 1
ATOM 748 C CA . ARG A 1 94 ? 26.562 -23.219 -2.273 1 54.09 94 ARG A CA 1
ATOM 749 C C . ARG A 1 94 ? 26.078 -24.594 -1.811 1 54.09 94 ARG A C 1
ATOM 751 O O . ARG A 1 94 ? 26.828 -25.375 -1.232 1 54.09 94 ARG A O 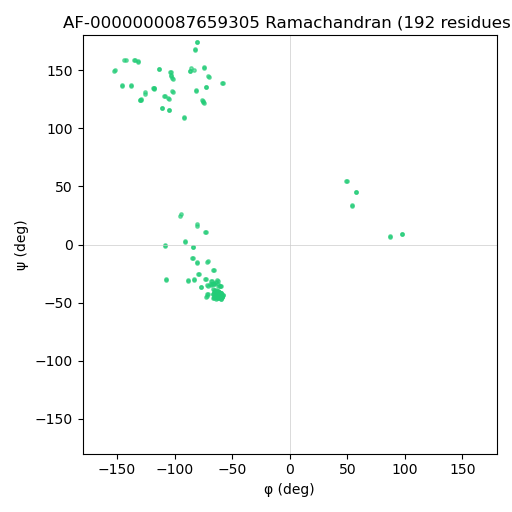1
ATOM 758 N N . LEU A 1 95 ? 24.859 -24.797 -2.102 1 52.59 95 LEU A N 1
ATOM 759 C CA . LEU A 1 95 ? 24.344 -26.094 -1.672 1 52.59 95 LEU A CA 1
ATOM 760 C C . LEU A 1 95 ? 24.891 -27.219 -2.537 1 52.59 95 LEU A C 1
ATOM 762 O O . LEU A 1 95 ? 24.984 -28.359 -2.088 1 52.59 95 LEU A O 1
ATOM 766 N N . SER A 1 96 ? 25.141 -26.797 -3.732 1 50.56 96 SER A N 1
ATOM 767 C CA . SER A 1 96 ? 25.609 -27.891 -4.59 1 50.56 96 SER A CA 1
ATOM 768 C C . SER A 1 96 ? 27.094 -28.172 -4.359 1 50.56 96 SER A C 1
ATOM 770 O O . SER A 1 96 ? 27.672 -29.062 -4.977 1 50.56 96 SER A O 1
ATOM 772 N N . THR A 1 97 ? 27.641 -27.203 -3.715 1 50.38 97 THR A N 1
ATOM 773 C CA . THR A 1 97 ? 29.062 -27.516 -3.629 1 50.38 97 THR A CA 1
ATOM 774 C C . THR A 1 97 ? 29.344 -28.516 -2.506 1 50.38 97 THR A C 1
ATOM 776 O O . THR A 1 97 ? 30.484 -28.859 -2.23 1 50.38 97 THR A O 1
ATOM 779 N N . SER A 1 98 ? 28.172 -29.172 -2.07 1 41.72 98 SER A N 1
ATOM 780 C CA . SER A 1 98 ? 28.734 -30.266 -1.287 1 41.72 98 SER A CA 1
ATOM 781 C C . SER A 1 98 ? 29.266 -31.375 -2.189 1 41.72 98 SER A C 1
ATOM 783 O O . SER A 1 98 ? 28.75 -31.578 -3.297 1 41.72 98 SER A O 1
ATOM 785 N N . MET B 1 1 ? -18.516 8.297 1.032 1 57.94 1 MET B N 1
ATOM 786 C CA . MET B 1 1 ? -18.156 7.898 2.391 1 57.94 1 MET B CA 1
ATOM 787 C C . MET B 1 1 ? -18.219 6.383 2.545 1 57.94 1 MET B C 1
ATOM 789 O O . MET B 1 1 ? -17.281 5.762 3.043 1 57.94 1 MET B O 1
ATOM 793 N N . GLU B 1 2 ? -19.078 5.785 1.853 1 78.31 2 GLU B N 1
ATOM 794 C CA . GLU B 1 2 ? -19.328 4.348 1.93 1 78.31 2 GLU B CA 1
ATOM 795 C C . GLU B 1 2 ? -18.266 3.568 1.146 1 78.31 2 GLU B C 1
ATOM 797 O O . GLU B 1 2 ? -17.812 2.518 1.594 1 78.31 2 GLU B O 1
ATOM 802 N N . ARG B 1 3 ? -17.766 4.316 0.214 1 88.31 3 ARG B N 1
ATOM 803 C CA . ARG B 1 3 ? -16.812 3.602 -0.636 1 88.31 3 ARG B CA 1
ATOM 804 C C . ARG B 1 3 ? -15.469 3.438 0.061 1 88.31 3 ARG B C 1
ATOM 806 O O . ARG B 1 3 ? -14.859 2.367 0.008 1 88.31 3 ARG B O 1
ATOM 813 N N . ARG B 1 4 ? -15.094 4.449 0.812 1 92.5 4 ARG B N 1
ATOM 814 C CA . ARG B 1 4 ? -13.812 4.41 1.515 1 92.5 4 ARG B CA 1
ATOM 815 C C . ARG B 1 4 ? -13.812 3.324 2.584 1 92.5 4 ARG B C 1
ATOM 817 O O . ARG B 1 4 ? -12.867 2.539 2.678 1 92.5 4 ARG B O 1
ATOM 824 N N . ARG B 1 5 ? -14.82 3.318 3.281 1 93.75 5 ARG B N 1
ATOM 825 C CA . ARG B 1 5 ? -14.922 2.314 4.336 1 93.75 5 ARG B CA 1
ATOM 826 C C . ARG B 1 5 ? -14.922 0.905 3.756 1 93.75 5 ARG B C 1
ATOM 828 O O . ARG B 1 5 ? -14.305 -0.005 4.316 1 93.75 5 ARG B O 1
ATOM 835 N N . ALA B 1 6 ? -15.648 0.771 2.719 1 95.12 6 ALA B N 1
ATOM 836 C CA . ALA B 1 6 ? -15.688 -0.529 2.055 1 95.12 6 ALA B CA 1
ATOM 837 C C . ALA B 1 6 ? -14.297 -0.955 1.592 1 95.12 6 ALA B C 1
ATOM 839 O O . ALA B 1 6 ? -13.914 -2.117 1.748 1 95.12 6 ALA B O 1
ATOM 840 N N . CYS B 1 7 ? -13.547 -0.065 1.069 1 96.56 7 CYS B N 1
ATOM 841 C CA . CYS B 1 7 ? -12.203 -0.369 0.597 1 96.56 7 CYS B CA 1
ATOM 842 C C . CYS B 1 7 ? -11.281 -0.721 1.76 1 96.56 7 CYS B C 1
ATOM 844 O O . CYS B 1 7 ? -10.5 -1.665 1.671 1 96.56 7 CYS B O 1
ATOM 846 N N . ILE B 1 8 ? -11.391 0.02 2.789 1 97.19 8 ILE B N 1
ATOM 847 C CA . ILE B 1 8 ? -10.586 -0.233 3.977 1 97.19 8 ILE B CA 1
ATOM 848 C C . ILE B 1 8 ? -10.922 -1.605 4.551 1 97.19 8 ILE B C 1
ATOM 850 O O . ILE B 1 8 ? -10.031 -2.379 4.906 1 97.19 8 ILE B O 1
ATOM 854 N N . THR B 1 9 ? -12.195 -1.893 4.617 1 96.81 9 THR B N 1
ATOM 855 C CA . THR B 1 9 ? -12.656 -3.182 5.125 1 96.81 9 THR B CA 1
ATOM 856 C C . THR B 1 9 ? -12.141 -4.32 4.25 1 96.81 9 THR B C 1
ATOM 858 O O . THR B 1 9 ? -11.664 -5.336 4.762 1 96.81 9 THR B O 1
ATOM 861 N N . ALA B 1 10 ? -12.258 -4.145 3.012 1 95.88 10 ALA B N 1
ATOM 862 C CA . ALA B 1 10 ? -11.797 -5.168 2.078 1 95.88 10 ALA B CA 1
ATOM 863 C C . ALA B 1 10 ? -10.305 -5.441 2.264 1 95.88 10 ALA B C 1
ATOM 865 O O . ALA B 1 10 ? -9.875 -6.598 2.254 1 95.88 10 ALA B O 1
ATOM 866 N N . ALA B 1 11 ? -9.531 -4.371 2.4 1 96.56 11 ALA B N 1
ATOM 867 C CA . ALA B 1 11 ? -8.102 -4.523 2.629 1 96.56 11 ALA B CA 1
ATOM 868 C C . ALA B 1 11 ? -7.828 -5.281 3.924 1 96.56 11 ALA B C 1
ATOM 870 O O . ALA B 1 11 ? -6.988 -6.184 3.957 1 96.56 11 ALA B O 1
ATOM 871 N N . ALA B 1 12 ? -8.562 -4.953 4.918 1 96.31 12 ALA B N 1
ATOM 872 C CA . ALA B 1 12 ? -8.367 -5.531 6.246 1 96.31 12 ALA B CA 1
ATOM 873 C C . ALA B 1 12 ? -8.695 -7.02 6.254 1 96.31 12 ALA B C 1
ATOM 875 O O . ALA B 1 12 ? -8.156 -7.777 7.062 1 96.31 12 ALA B O 1
ATOM 876 N N . LEU B 1 13 ? -9.445 -7.406 5.34 1 94.94 13 LEU B N 1
ATOM 877 C CA . LEU B 1 13 ? -9.922 -8.781 5.316 1 94.94 13 LEU B CA 1
ATOM 878 C C . LEU B 1 13 ? -8.891 -9.695 4.656 1 94.94 13 LEU B C 1
ATOM 880 O O . LEU B 1 13 ? -8.984 -10.922 4.766 1 94.94 13 LEU B O 1
ATOM 884 N N . THR B 1 14 ? -7.949 -9.062 4.055 1 92.38 14 THR B N 1
ATOM 885 C CA . THR B 1 14 ? -6.922 -9.906 3.459 1 92.38 14 THR B CA 1
ATOM 886 C C . THR B 1 14 ? -6.062 -10.555 4.539 1 92.38 14 THR B C 1
ATOM 888 O O . THR B 1 14 ? -5.914 -10.016 5.637 1 92.38 14 THR B O 1
ATOM 891 N N . ARG B 1 15 ? -5.574 -11.758 4.426 1 86.56 15 ARG B N 1
ATOM 892 C CA . ARG B 1 15 ? -4.828 -12.5 5.438 1 86.56 15 ARG B CA 1
ATOM 893 C C . ARG B 1 15 ? -3.324 -12.336 5.234 1 86.56 15 ARG B C 1
ATOM 895 O O . ARG B 1 15 ? -2.539 -13.172 5.68 1 86.56 15 ARG B O 1
ATOM 902 N N . LEU B 1 16 ? -2.936 -11.375 4.66 1 93.69 16 LEU B N 1
ATOM 903 C CA . LEU B 1 16 ? -1.511 -11.125 4.469 1 93.69 16 LEU B CA 1
ATOM 904 C C . LEU B 1 16 ? -0.906 -10.453 5.695 1 93.69 16 LEU B C 1
ATOM 906 O O . LEU B 1 16 ? -1.61 -9.773 6.445 1 93.69 16 LEU B O 1
ATOM 910 N N . PRO B 1 17 ? 0.325 -10.695 5.918 1 94.12 17 PRO B N 1
ATOM 911 C CA . PRO B 1 17 ? 0.977 -10.117 7.098 1 94.12 17 PRO B CA 1
ATOM 912 C C . PRO B 1 17 ? 1.222 -8.617 6.961 1 94.12 17 PRO B C 1
ATOM 914 O O . PRO B 1 17 ? 1.907 -8.023 7.793 1 94.12 17 PRO B O 1
ATOM 917 N N . ILE B 1 18 ? 0.647 -7.984 5.938 1 95.88 18 ILE B N 1
ATOM 918 C CA . ILE B 1 18 ? 0.779 -6.555 5.672 1 95.88 18 ILE B CA 1
ATOM 919 C C . ILE B 1 18 ? -0.575 -5.98 5.262 1 95.88 18 ILE B C 1
ATOM 921 O O . ILE B 1 18 ? -1.327 -6.617 4.52 1 95.88 18 ILE B O 1
ATOM 925 N N . LEU B 1 19 ? -0.936 -4.828 5.781 1 96.75 19 LEU B N 1
ATOM 926 C CA . LEU B 1 19 ? -2.127 -4.066 5.418 1 96.75 19 LEU B CA 1
ATOM 927 C C . LEU B 1 19 ? -1.749 -2.785 4.684 1 96.75 19 LEU B C 1
ATOM 929 O O . LEU B 1 19 ? -1.055 -1.928 5.234 1 96.75 19 LEU B O 1
ATOM 933 N N . LEU B 1 20 ? -2.18 -2.68 3.422 1 97.75 20 LEU B N 1
ATOM 934 C CA . LEU B 1 20 ? -1.952 -1.472 2.637 1 97.75 20 LEU B CA 1
ATOM 935 C C . LEU B 1 20 ? -3.215 -0.618 2.574 1 97.75 20 LEU B C 1
ATOM 937 O O . LEU B 1 20 ? -4.293 -1.121 2.258 1 97.75 20 LEU B O 1
ATOM 941 N N . LEU B 1 21 ? -3.07 0.632 2.836 1 97.25 21 LEU B N 1
ATOM 942 C CA . LEU B 1 21 ? -4.188 1.565 2.725 1 97.25 21 LEU B CA 1
ATOM 943 C C . LEU B 1 21 ? -3.801 2.775 1.881 1 97.25 21 LEU B C 1
ATOM 945 O O . LEU B 1 21 ? -2.814 3.455 2.176 1 97.25 21 LEU B O 1
ATOM 949 N N . GLU B 1 22 ? -4.551 2.998 0.917 1 96.31 22 GLU B N 1
ATOM 950 C CA . GLU B 1 22 ? -4.328 4.125 0.018 1 96.31 22 GLU B CA 1
ATOM 951 C C . GLU B 1 22 ? -5.098 5.359 0.478 1 96.31 22 GLU B C 1
ATOM 953 O O . GLU B 1 22 ? -6.324 5.395 0.406 1 96.31 22 GLU B O 1
ATOM 958 N N . ALA B 1 23 ? -4.383 6.379 0.97 1 95.56 23 ALA B N 1
ATOM 959 C CA . ALA B 1 23 ? -4.918 7.676 1.386 1 95.56 23 ALA B CA 1
ATOM 960 C C . ALA B 1 23 ? -6.125 7.5 2.305 1 95.56 23 ALA B C 1
ATOM 962 O O . ALA B 1 23 ? -7.18 8.094 2.072 1 95.56 23 ALA B O 1
ATOM 963 N N . PRO B 1 24 ? -5.953 6.785 3.312 1 95.5 24 PRO B N 1
ATOM 964 C CA . PRO B 1 24 ? -7.133 6.422 4.102 1 95.5 24 PRO B CA 1
ATOM 965 C C . PRO B 1 24 ? -7.707 7.602 4.879 1 95.5 24 PRO B C 1
ATOM 967 O O . PRO B 1 24 ? -8.867 7.566 5.297 1 95.5 24 PRO B O 1
ATOM 970 N N . PHE B 1 25 ? -6.957 8.688 5.004 1 91.44 25 PHE B N 1
ATOM 971 C CA . PHE B 1 25 ? -7.391 9.781 5.863 1 91.44 25 PHE B CA 1
ATOM 972 C C . PHE B 1 25 ? -7.816 10.984 5.031 1 91.44 25 PHE B C 1
ATOM 974 O O . PHE B 1 25 ? -8.266 12 5.574 1 91.44 25 PHE B O 1
ATOM 981 N N . ASP B 1 26 ? -7.699 10.828 3.781 1 90.88 26 ASP B N 1
ATOM 982 C CA . ASP B 1 26 ? -8.008 11.961 2.916 1 90.88 26 ASP B CA 1
ATOM 983 C C . ASP B 1 26 ? -9.516 12.18 2.82 1 90.88 26 ASP B C 1
ATOM 985 O O . ASP B 1 26 ? -10.266 11.266 2.48 1 90.88 26 ASP B O 1
ATOM 989 N N . MET B 1 27 ? -10.016 13.398 3.207 1 89.88 27 MET B N 1
ATOM 990 C CA . MET B 1 27 ? -11.391 13.852 3.016 1 89.88 27 MET B CA 1
ATOM 991 C C . MET B 1 27 ? -12.375 12.891 3.68 1 89.88 27 MET B C 1
ATOM 993 O O . MET B 1 27 ? -13.336 12.453 3.051 1 89.88 27 MET B O 1
ATOM 997 N N . VAL B 1 28 ? -12.07 12.523 4.824 1 91.88 28 VAL B N 1
ATOM 998 C CA . VAL B 1 28 ? -12.953 11.609 5.539 1 91.88 28 VAL B CA 1
ATOM 999 C C . VAL B 1 28 ? -13.555 12.32 6.75 1 91.88 28 VAL B C 1
ATOM 1001 O O . VAL B 1 28 ? -12.953 13.25 7.301 1 91.88 28 VAL B O 1
ATOM 1004 N N . ASP B 1 29 ? -14.766 11.852 7.078 1 94.38 29 ASP B N 1
ATOM 1005 C CA . ASP B 1 29 ? -15.383 12.375 8.289 1 94.38 29 ASP B CA 1
ATOM 1006 C C . ASP B 1 29 ? -14.828 11.688 9.531 1 94.38 29 ASP B C 1
ATOM 1008 O O . ASP B 1 29 ? -13.938 10.836 9.438 1 94.38 29 ASP B O 1
ATOM 1012 N N . LEU B 1 30 ? -15.258 12.195 10.625 1 95.19 30 LEU B N 1
ATOM 1013 C CA . LEU B 1 30 ? -14.742 11.719 11.898 1 95.19 30 LEU B CA 1
ATOM 1014 C C . LEU B 1 30 ? -15.023 10.227 12.078 1 95.19 30 LEU B C 1
ATOM 1016 O O . LEU B 1 30 ? -14.164 9.484 12.57 1 95.19 30 LEU B O 1
ATOM 1020 N N . LYS B 1 31 ? -16.203 9.789 11.727 1 96.06 31 LYS B N 1
ATOM 1021 C CA . LYS B 1 31 ? -16.578 8.383 11.867 1 96.06 31 LYS B CA 1
ATOM 1022 C C . LYS B 1 31 ? -15.664 7.484 11.055 1 96.06 31 LYS B C 1
ATOM 1024 O O . LYS B 1 31 ? -15.18 6.461 11.555 1 96.06 31 LYS B O 1
ATOM 1029 N N . THR B 1 32 ? -15.453 7.879 9.836 1 95.75 32 THR B N 1
ATOM 1030 C CA . THR B 1 32 ? -14.586 7.094 8.961 1 95.75 32 THR B CA 1
ATOM 1031 C C . THR B 1 32 ? -13.148 7.113 9.469 1 95.75 32 THR B C 1
ATOM 1033 O O . THR B 1 32 ? -12.438 6.105 9.391 1 95.75 32 THR B O 1
ATOM 1036 N N . ARG B 1 33 ? -12.742 8.25 9.953 1 95.19 33 ARG B N 1
ATOM 1037 C CA . ARG B 1 33 ? -11.398 8.359 10.508 1 95.19 33 ARG B CA 1
ATOM 1038 C C . ARG B 1 33 ? -11.211 7.41 11.688 1 95.19 33 ARG B C 1
ATOM 1040 O O . ARG B 1 33 ? -10.219 6.691 11.758 1 95.19 33 ARG B O 1
ATOM 1047 N N . LEU B 1 34 ? -12.18 7.391 12.523 1 96.12 34 LEU B N 1
ATOM 1048 C CA . LEU B 1 34 ? -12.125 6.516 13.695 1 96.12 34 LEU B CA 1
ATOM 1049 C C . LEU B 1 34 ? -12.148 5.051 13.273 1 96.12 34 LEU B C 1
ATOM 1051 O O . LEU B 1 34 ? -11.43 4.223 13.844 1 96.12 34 LEU B O 1
ATOM 1055 N N . TYR B 1 35 ? -12.969 4.801 12.344 1 97.19 35 TYR B N 1
ATOM 1056 C CA . TYR B 1 35 ? -13.016 3.441 11.812 1 97.19 35 TYR B CA 1
ATOM 1057 C C . TYR B 1 35 ? -11.656 3.021 11.266 1 97.19 35 TYR B C 1
ATOM 1059 O O . TYR B 1 35 ? -11.18 1.923 11.555 1 97.19 35 TYR B O 1
ATOM 1067 N N . THR B 1 36 ? -11.062 3.879 10.539 1 97.06 36 THR B N 1
ATOM 1068 C CA . THR B 1 36 ? -9.758 3.613 9.945 1 97.06 36 THR B CA 1
ATOM 1069 C C . THR B 1 36 ? -8.711 3.363 11.031 1 97.06 36 THR B C 1
ATOM 1071 O O . THR B 1 36 ? -7.953 2.395 10.961 1 97.06 36 THR B O 1
ATOM 1074 N N . TRP B 1 37 ? 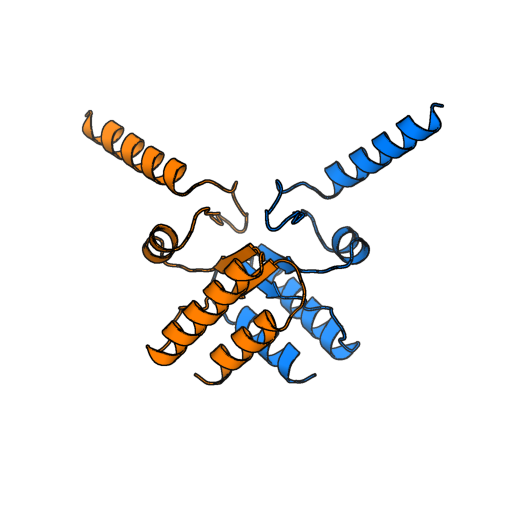-8.758 4.156 12.016 1 96.19 37 TRP B N 1
ATOM 1075 C CA . TRP B 1 37 ? -7.828 4 13.133 1 96.19 37 TRP B CA 1
ATOM 1076 C C . TRP B 1 37 ? -8.008 2.645 13.805 1 96.19 37 TRP B C 1
ATOM 1078 O O . TRP B 1 37 ? -7.027 1.965 14.117 1 96.19 37 TRP B O 1
ATOM 1088 N N . ASN B 1 38 ? -9.18 2.287 14.008 1 97.75 38 ASN B N 1
ATOM 1089 C CA . ASN B 1 38 ? -9.461 1.004 14.641 1 97.75 38 ASN B CA 1
ATOM 1090 C C . ASN B 1 38 ? -8.961 -0.164 13.797 1 97.75 38 ASN B C 1
ATOM 1092 O O . ASN B 1 38 ? -8.398 -1.123 14.32 1 97.75 38 ASN B O 1
ATOM 1096 N N . VAL B 1 39 ? -9.219 -0.051 12.562 1 97.62 39 VAL B N 1
ATOM 1097 C CA . VAL B 1 39 ? -8.773 -1.103 11.656 1 97.62 39 VAL B CA 1
ATOM 1098 C C . VAL B 1 39 ? -7.254 -1.217 11.703 1 97.62 39 VAL B C 1
ATOM 1100 O O . VAL B 1 39 ? -6.711 -2.322 11.773 1 97.62 39 VAL B O 1
ATOM 1103 N N . MET B 1 40 ? -6.562 -0.123 11.664 1 96.81 40 MET B N 1
ATOM 1104 C CA . MET B 1 40 ? -5.102 -0.106 11.711 1 96.81 40 MET B CA 1
ATOM 1105 C C . MET B 1 40 ? -4.59 -0.681 13.023 1 96.81 40 MET B C 1
ATOM 1107 O O . MET B 1 40 ? -3.648 -1.477 13.031 1 96.81 40 MET B O 1
ATOM 1111 N N . ARG B 1 41 ? -5.23 -0.296 14.078 1 96.38 41 ARG B N 1
ATOM 1112 C CA . ARG B 1 41 ? -4.832 -0.781 15.398 1 96.38 41 ARG B CA 1
ATOM 1113 C C . ARG B 1 41 ? -5.023 -2.291 15.5 1 96.38 41 ARG B C 1
ATOM 1115 O O . ARG B 1 41 ? -4.156 -2.994 16.031 1 96.38 41 ARG B O 1
ATOM 1122 N N . GLU B 1 42 ? -6.117 -2.744 15.086 1 97.25 42 GLU B N 1
ATOM 1123 C CA . GLU B 1 42 ? -6.395 -4.176 15.109 1 97.25 42 GLU B CA 1
ATOM 1124 C C . GLU B 1 42 ? -5.375 -4.949 14.273 1 97.25 42 GLU B C 1
ATOM 1126 O O . GLU B 1 42 ? -4.922 -6.023 14.672 1 97.25 42 GLU B O 1
ATOM 1131 N N . ALA B 1 43 ? -5.055 -4.406 13.148 1 95.94 43 ALA B N 1
ATOM 1132 C CA . ALA B 1 43 ? -4.047 -5.035 12.297 1 95.94 43 ALA B CA 1
ATOM 1133 C C . ALA B 1 43 ? -2.705 -5.133 13.016 1 95.94 43 ALA B C 1
ATOM 1135 O O . ALA B 1 43 ? -2.064 -6.188 13.008 1 95.94 43 ALA B O 1
ATOM 1136 N N . GLN B 1 44 ? -2.344 -4.09 13.633 1 94.25 44 GLN B N 1
ATOM 1137 C CA . GLN B 1 44 ? -1.079 -4.062 14.359 1 94.25 44 GLN B CA 1
ATOM 1138 C C . GLN B 1 44 ? -1.09 -5.055 15.516 1 94.25 44 GLN B C 1
ATOM 1140 O O . GLN B 1 44 ? -0.117 -5.781 15.734 1 94.25 44 GLN B O 1
ATOM 1145 N N . ARG B 1 45 ? -2.158 -5.09 16.188 1 95.38 45 ARG B N 1
ATOM 1146 C CA . ARG B 1 45 ? -2.287 -5.988 17.328 1 95.38 45 ARG B CA 1
ATOM 1147 C C . ARG B 1 45 ? -2.195 -7.445 16.891 1 95.38 45 ARG B C 1
ATOM 1149 O O . ARG B 1 45 ? -1.704 -8.297 17.641 1 95.38 45 ARG B O 1
ATOM 1156 N N . SER B 1 46 ? -2.621 -7.691 15.742 1 95.06 46 SER B N 1
ATOM 1157 C CA . SER B 1 46 ? -2.609 -9.055 15.219 1 95.06 46 SER B CA 1
ATOM 1158 C C . SER B 1 46 ? -1.251 -9.398 14.61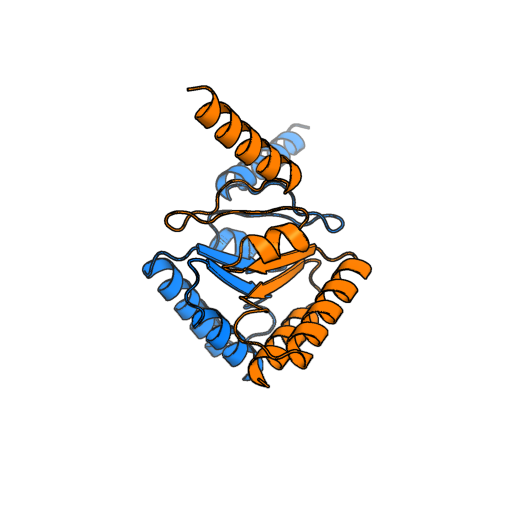7 1 95.06 46 SER B C 1
ATOM 1160 O O . SER B 1 46 ? -1.07 -10.492 14.062 1 95.06 46 SER B O 1
ATOM 1162 N N . GLY B 1 47 ? -0.302 -8.438 14.609 1 94.38 47 GLY B N 1
ATOM 1163 C CA . GLY B 1 47 ? 1.058 -8.719 14.172 1 94.38 47 GLY B CA 1
ATOM 1164 C C . GLY B 1 47 ? 1.318 -8.32 12.734 1 94.38 47 GLY B C 1
ATOM 1165 O O . GLY B 1 47 ? 2.363 -8.656 12.172 1 94.38 47 GLY B O 1
ATOM 1166 N N . ARG B 1 48 ? 0.376 -7.609 12.133 1 95.25 48 ARG B N 1
ATOM 1167 C CA . ARG B 1 48 ? 0.552 -7.203 10.742 1 95.25 48 ARG B CA 1
ATOM 1168 C C . ARG B 1 48 ? 1.328 -5.895 10.656 1 95.25 48 ARG B C 1
ATOM 1170 O O . ARG B 1 48 ? 1.229 -5.043 11.539 1 95.25 48 ARG B O 1
ATOM 1177 N N . THR B 1 49 ? 2.059 -5.75 9.594 1 95.88 49 THR B N 1
ATOM 1178 C CA . THR B 1 49 ? 2.623 -4.457 9.227 1 95.88 49 THR B CA 1
ATOM 1179 C C . THR B 1 49 ? 1.585 -3.598 8.508 1 95.88 49 THR B C 1
ATOM 1181 O O . THR B 1 49 ? 0.865 -4.086 7.633 1 95.88 49 THR B O 1
ATOM 1184 N N . VAL B 1 50 ? 1.478 -2.357 8.93 1 96.69 50 VAL B N 1
ATOM 1185 C CA . VAL B 1 50 ? 0.542 -1.441 8.281 1 96.69 50 VAL B CA 1
ATOM 1186 C C . VAL B 1 50 ? 1.312 -0.399 7.477 1 96.69 50 VAL B C 1
ATOM 1188 O O . VAL B 1 50 ? 2.248 0.222 7.984 1 96.69 50 VAL B O 1
ATOM 1191 N N . ILE B 1 51 ? 0.943 -0.261 6.203 1 96.69 51 ILE B N 1
ATOM 1192 C CA . ILE B 1 51 ? 1.514 0.749 5.316 1 96.69 51 ILE B CA 1
ATOM 1193 C C . ILE B 1 51 ? 0.394 1.58 4.695 1 96.69 51 ILE B C 1
ATOM 1195 O O . ILE B 1 51 ? -0.618 1.035 4.25 1 96.69 51 ILE B O 1
ATOM 1199 N N . PHE B 1 52 ? 0.505 2.855 4.762 1 96.75 52 PHE B N 1
ATOM 1200 C CA . PHE B 1 52 ? -0.483 3.711 4.113 1 96.75 52 PHE B CA 1
ATOM 1201 C C . PHE B 1 52 ? 0.18 4.941 3.506 1 96.75 52 PHE B C 1
ATOM 1203 O O . PHE B 1 52 ? 1.324 5.262 3.834 1 96.75 52 PHE B O 1
ATOM 1210 N N . THR B 1 53 ? -0.448 5.598 2.537 1 96.12 53 THR B N 1
ATOM 1211 C CA . THR B 1 53 ? 0.043 6.816 1.909 1 96.12 53 THR B CA 1
ATOM 1212 C C . THR B 1 53 ? -0.705 8.039 2.441 1 96.12 53 THR B C 1
ATOM 1214 O O . THR B 1 53 ? -1.881 7.945 2.799 1 96.12 53 THR B O 1
ATOM 1217 N N . THR B 1 54 ? -0.091 9.062 2.559 1 94.12 54 THR B N 1
ATOM 1218 C CA . THR B 1 54 ? -0.671 10.328 2.984 1 94.12 54 THR B CA 1
ATOM 1219 C C . THR B 1 54 ? 0.107 11.5 2.396 1 94.12 54 THR B C 1
ATOM 1221 O O . THR B 1 54 ? 1.271 11.359 2.02 1 94.12 54 THR B O 1
ATOM 1224 N N . ASN B 1 55 ? -0.504 12.531 2.17 1 90.94 55 ASN B N 1
ATOM 1225 C CA . ASN B 1 55 ? 0.162 13.766 1.765 1 90.94 55 ASN B CA 1
ATOM 1226 C C . ASN B 1 55 ? 0.522 14.633 2.969 1 90.94 55 ASN B C 1
ATOM 1228 O O . ASN B 1 55 ? 1.129 15.695 2.818 1 90.94 55 ASN B O 1
ATOM 1232 N N . SER B 1 56 ? 0.252 14.172 4.129 1 90 56 SER B N 1
ATOM 1233 C CA . SER B 1 56 ? 0.444 14.953 5.344 1 90 56 SER B CA 1
ATOM 1234 C C . SER B 1 56 ? 1.674 14.484 6.117 1 90 56 SER B C 1
ATOM 1236 O O . SER B 1 56 ? 1.674 13.398 6.695 1 90 56 SER B O 1
ATOM 1238 N N . THR B 1 57 ? 2.625 15.406 6.188 1 87.19 57 THR B N 1
ATOM 1239 C CA . THR B 1 57 ? 3.812 15.109 6.98 1 87.19 57 THR B CA 1
ATOM 1240 C C . THR B 1 57 ? 3.459 14.984 8.461 1 87.19 57 THR B C 1
ATOM 1242 O O . THR B 1 57 ? 4.031 14.156 9.172 1 87.19 57 THR B O 1
ATOM 1245 N N . GLU B 1 58 ? 2.49 15.758 8.875 1 85.88 58 GLU B N 1
ATOM 1246 C CA . GLU B 1 58 ? 2.066 15.727 10.273 1 85.88 58 GLU B CA 1
ATOM 1247 C C . GLU B 1 58 ? 1.445 14.383 10.641 1 85.88 58 GLU B C 1
ATOM 1249 O O . GLU B 1 58 ? 1.734 13.828 11.695 1 85.88 58 GLU B O 1
ATOM 1254 N N . GLU B 1 59 ? 0.617 13.922 9.797 1 87.12 59 GLU B N 1
ATOM 1255 C CA . GLU B 1 59 ? 0.014 12.617 10.016 1 87.12 59 GLU B CA 1
ATOM 1256 C C . GLU B 1 59 ? 1.081 11.531 10.141 1 87.12 59 GLU B C 1
ATOM 1258 O O . GLU B 1 59 ? 1.008 10.68 11.031 1 87.12 59 GLU B O 1
ATOM 1263 N N . CYS B 1 60 ? 1.991 11.625 9.312 1 88.44 60 CYS B N 1
ATOM 1264 C CA . CYS B 1 60 ? 3.078 10.656 9.305 1 88.44 60 CYS B CA 1
ATOM 1265 C C . CYS B 1 60 ? 3.863 10.703 10.609 1 88.44 60 CYS B C 1
ATOM 1267 O O . CYS B 1 60 ? 4.129 9.672 11.219 1 88.44 60 CYS B O 1
ATOM 1269 N N . GLU B 1 61 ? 4.141 11.852 11.023 1 87.19 61 GLU B N 1
ATOM 1270 C CA . GLU B 1 61 ? 4.965 12.039 12.219 1 87.19 61 GLU B CA 1
ATOM 1271 C C . GLU B 1 61 ? 4.25 11.523 13.469 1 87.19 61 GLU B C 1
ATOM 1273 O O . GLU B 1 61 ? 4.891 11.016 14.391 1 87.19 61 GLU B O 1
ATOM 1278 N N . VAL B 1 62 ? 2.98 11.68 13.438 1 86.69 62 VAL B N 1
ATOM 1279 C CA . VAL B 1 62 ? 2.201 11.344 14.625 1 86.69 62 VAL B CA 1
ATOM 1280 C C . VAL B 1 62 ? 1.915 9.844 14.656 1 86.69 62 VAL B C 1
ATOM 1282 O O . VAL B 1 62 ? 1.878 9.242 15.727 1 86.69 62 VAL B O 1
ATOM 1285 N N . ILE B 1 63 ? 1.805 9.273 13.57 1 89 63 ILE B N 1
ATOM 1286 C CA . ILE B 1 63 ? 1.235 7.934 13.492 1 89 63 ILE B CA 1
ATOM 1287 C C . ILE B 1 63 ? 2.338 6.918 13.203 1 89 63 ILE B C 1
ATOM 1289 O O . ILE B 1 63 ? 2.316 5.801 13.719 1 89 63 ILE B O 1
ATOM 1293 N N . CYS B 1 64 ? 3.365 7.273 12.523 1 92.38 64 CYS B N 1
ATOM 1294 C CA . CYS B 1 64 ? 4.23 6.281 11.898 1 92.38 64 CYS B CA 1
ATOM 1295 C C . CYS B 1 64 ? 5.516 6.098 12.695 1 92.38 64 CYS B C 1
ATOM 1297 O O . CYS B 1 64 ? 5.984 7.027 13.352 1 92.38 64 CYS B O 1
ATOM 1299 N N . ASP B 1 65 ? 6.02 4.867 12.641 1 92.31 65 ASP B N 1
ATOM 1300 C CA . ASP B 1 65 ? 7.352 4.578 13.156 1 92.31 65 ASP B CA 1
ATOM 1301 C C . ASP B 1 65 ? 8.414 4.801 12.078 1 92.31 65 ASP B C 1
ATOM 1303 O O . ASP B 1 65 ? 9.562 5.113 12.398 1 92.31 65 ASP B O 1
ATOM 1307 N N . ARG B 1 66 ? 8.039 4.578 10.898 1 93.19 66 ARG B N 1
ATOM 1308 C CA . ARG B 1 66 ? 8.914 4.723 9.742 1 93.19 66 ARG B CA 1
ATOM 1309 C C . ARG B 1 66 ? 8.211 5.469 8.609 1 93.19 66 ARG B C 1
ATOM 1311 O O . ARG B 1 66 ? 6.984 5.539 8.578 1 93.19 66 ARG B O 1
ATOM 1318 N N . VAL B 1 67 ? 9.141 6.008 7.75 1 93 67 VAL B N 1
ATOM 1319 C CA . VAL B 1 67 ? 8.57 6.805 6.668 1 93 67 VAL B CA 1
ATOM 1320 C C . VAL B 1 67 ? 9.422 6.645 5.41 1 93 67 VAL B C 1
ATOM 1322 O O . VAL B 1 67 ? 10.633 6.449 5.496 1 93 67 VAL B O 1
ATOM 1325 N N . GLY B 1 68 ? 8.742 6.492 4.32 1 91.69 68 GLY B N 1
ATOM 1326 C CA . GLY B 1 68 ? 9.344 6.574 2.998 1 91.69 68 GLY B CA 1
ATOM 1327 C C . GLY B 1 68 ? 8.773 7.699 2.156 1 91.69 68 GLY B C 1
ATOM 1328 O O . GLY B 1 68 ? 7.555 7.906 2.125 1 91.69 68 GLY B O 1
ATOM 1329 N N . PHE B 1 69 ? 9.695 8.445 1.526 1 92.44 69 PHE B N 1
ATOM 1330 C CA . PHE B 1 69 ? 9.281 9.523 0.638 1 92.44 69 PHE B CA 1
ATOM 1331 C C . PHE B 1 69 ? 9.383 9.094 -0.821 1 92.44 69 PHE B C 1
ATOM 1333 O O . PHE B 1 69 ? 10.242 8.289 -1.178 1 92.44 69 PHE B O 1
ATOM 1340 N N . VAL B 1 70 ? 8.406 9.57 -1.563 1 92.25 70 VAL B N 1
ATOM 1341 C CA . VAL B 1 70 ? 8.477 9.367 -3.006 1 92.25 70 VAL B CA 1
ATOM 1342 C C . VAL B 1 70 ? 8.867 10.68 -3.693 1 92.25 70 VAL B C 1
ATOM 1344 O O . VAL B 1 70 ? 8.25 11.719 -3.455 1 92.25 70 VAL B O 1
ATOM 1347 N N . SER B 1 71 ? 9.891 10.602 -4.445 1 89.81 71 SER B N 1
ATOM 1348 C CA . SER B 1 71 ? 10.383 11.734 -5.227 1 89.81 71 SER B CA 1
ATOM 1349 C C . SER B 1 71 ? 10.594 11.344 -6.688 1 89.81 71 SER B C 1
ATOM 1351 O O . SER B 1 71 ? 11.32 10.383 -6.977 1 89.81 71 SER B O 1
ATOM 1353 N N . LYS B 1 72 ? 9.914 12.148 -7.527 1 88.88 72 LYS B N 1
ATOM 1354 C CA . LYS B 1 72 ? 10.023 11.883 -8.961 1 88.88 72 LYS B CA 1
ATOM 1355 C C . LYS B 1 72 ? 9.672 10.438 -9.281 1 88.88 72 LYS B C 1
ATOM 1357 O O . LYS B 1 72 ? 10.414 9.758 -9.992 1 88.88 72 LYS B O 1
ATOM 1362 N N . GLY B 1 73 ? 8.789 9.906 -8.562 1 83.44 73 GLY B N 1
ATOM 1363 C CA . GLY B 1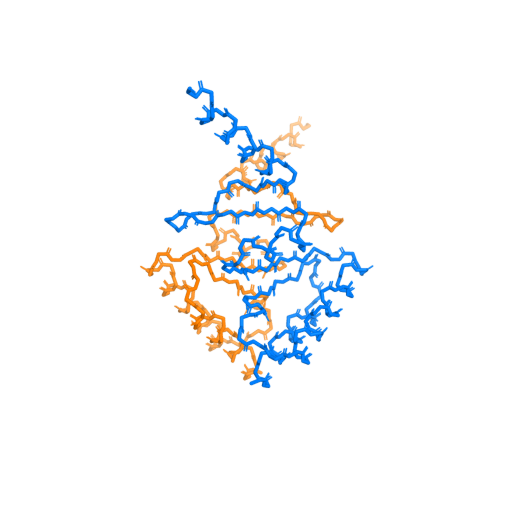 73 ? 8.242 8.594 -8.867 1 83.44 73 GLY B CA 1
ATOM 1364 C C . GLY B 1 73 ? 9.055 7.461 -8.258 1 83.44 73 GLY B C 1
ATOM 1365 O O . GLY B 1 73 ? 8.859 6.293 -8.602 1 83.44 73 GLY B O 1
ATOM 1366 N N . ARG B 1 74 ? 10 7.871 -7.469 1 87.06 74 ARG B N 1
ATOM 1367 C CA . ARG B 1 74 ? 10.852 6.848 -6.863 1 87.06 74 ARG B CA 1
ATOM 1368 C C . ARG B 1 74 ? 10.727 6.867 -5.344 1 87.06 74 ARG B C 1
ATOM 1370 O O . ARG B 1 74 ? 10.727 7.938 -4.73 1 87.06 74 ARG B O 1
ATOM 1377 N N . LEU B 1 75 ? 10.586 5.633 -4.836 1 90.25 75 LEU B N 1
ATOM 1378 C CA . LEU B 1 75 ? 10.586 5.504 -3.383 1 90.25 75 LEU B CA 1
ATOM 1379 C C . LEU B 1 75 ? 11.992 5.648 -2.818 1 90.25 75 LEU B C 1
ATOM 1381 O O . LEU B 1 75 ? 12.891 4.879 -3.174 1 90.25 75 LEU B O 1
ATOM 1385 N N . LEU B 1 76 ? 12.195 6.551 -1.931 1 89.5 76 LEU B N 1
ATOM 1386 C CA . LEU B 1 76 ? 13.477 6.75 -1.259 1 89.5 76 LEU B CA 1
ATOM 1387 C C . LEU B 1 76 ? 13.641 5.773 -0.1 1 89.5 76 LEU B C 1
ATOM 1389 O O . LEU B 1 76 ? 12.672 5.121 0.31 1 89.5 76 LEU B O 1
ATOM 1393 N N . PRO B 1 77 ? 14.82 5.707 0.391 1 88 77 PRO B N 1
ATOM 1394 C CA . PRO B 1 77 ? 15.039 4.781 1.502 1 88 77 PRO B CA 1
ATOM 1395 C C . PRO B 1 77 ? 14.148 5.074 2.701 1 88 77 PRO B C 1
ATOM 1397 O O . PRO B 1 77 ? 13.906 6.238 3.027 1 88 77 PRO B O 1
ATOM 1400 N N . ILE B 1 78 ? 13.719 3.99 3.203 1 90.88 78 ILE B N 1
ATOM 1401 C CA . ILE B 1 78 ? 12.867 4.094 4.383 1 90.88 78 ILE B CA 1
ATOM 1402 C C . ILE B 1 78 ? 13.711 4.48 5.594 1 90.88 78 ILE B C 1
ATOM 1404 O O . ILE B 1 78 ? 14.805 3.953 5.789 1 90.88 78 ILE B O 1
ATOM 1408 N N . ARG B 1 79 ? 13.141 5.469 6.391 1 89.56 79 ARG B N 1
ATOM 1409 C CA . ARG B 1 79 ? 13.828 5.945 7.586 1 89.56 79 ARG B CA 1
ATOM 1410 C C . ARG B 1 79 ? 12.883 5.977 8.781 1 89.56 79 ARG B C 1
ATOM 1412 O O . ARG B 1 79 ? 11.664 5.973 8.617 1 89.56 79 ARG B O 1
ATOM 1419 N N . THR B 1 80 ? 13.531 5.93 9.914 1 92.06 80 THR B N 1
ATOM 1420 C CA . THR B 1 80 ? 12.719 6.125 11.109 1 92.06 80 THR B CA 1
ATOM 1421 C C . THR B 1 80 ? 12.32 7.59 11.266 1 92.06 80 THR B C 1
ATOM 1423 O O . THR B 1 80 ? 13.008 8.477 10.766 1 92.06 80 THR B O 1
ATOM 1426 N N . ILE B 1 81 ? 11.188 7.73 11.922 1 89.56 81 ILE B N 1
ATOM 1427 C CA . ILE B 1 81 ? 10.742 9.094 12.18 1 89.56 81 ILE B CA 1
ATOM 1428 C C . ILE B 1 81 ? 11.789 9.828 13.016 1 89.56 81 ILE B C 1
ATOM 1430 O O . ILE B 1 81 ? 12.023 11.023 12.82 1 89.56 81 ILE B O 1
ATOM 1434 N N . THR B 1 82 ? 12.414 9.164 13.883 1 86.19 82 THR B N 1
ATOM 1435 C CA . THR B 1 82 ? 13.453 9.742 14.734 1 86.19 82 THR B CA 1
ATOM 1436 C C . THR B 1 82 ? 14.625 10.242 13.891 1 86.19 82 THR B C 1
ATOM 1438 O O . THR B 1 82 ? 15.133 11.344 14.117 1 86.19 82 THR B O 1
ATOM 1441 N N . GLU B 1 83 ? 15.023 9.5 12.922 1 84.12 83 GLU B N 1
ATOM 1442 C CA . GLU B 1 83 ? 16.094 9.891 12.008 1 84.12 83 GLU B CA 1
ATOM 1443 C C . GLU B 1 83 ? 15.719 11.148 11.234 1 84.12 83 GLU B C 1
ATOM 1445 O O . GLU B 1 83 ? 16.578 11.992 10.969 1 84.12 83 GLU B O 1
ATOM 1450 N N . LEU B 1 84 ? 14.5 11.281 10.898 1 77.94 84 LEU B N 1
ATOM 1451 C CA . LEU B 1 84 ? 14.023 12.414 10.117 1 77.94 84 LEU B CA 1
ATOM 1452 C C . LEU B 1 84 ? 14.008 13.688 10.961 1 77.94 84 LEU B C 1
ATOM 1454 O O . LEU B 1 84 ? 14.375 14.758 10.484 1 77.94 84 LEU B O 1
ATOM 1458 N N . LYS B 1 85 ? 13.547 13.531 12.086 1 78.69 85 LYS B N 1
ATOM 1459 C CA . LYS B 1 85 ? 13.484 14.68 12.984 1 78.69 85 LYS B CA 1
ATOM 1460 C C . LYS B 1 85 ? 14.891 15.188 13.312 1 78.69 85 LYS B C 1
ATOM 1462 O O . LYS B 1 85 ? 15.102 16.391 13.414 1 78.69 85 LYS B O 1
ATOM 1467 N N . GLN B 1 86 ? 15.742 14.312 13.352 1 75.75 86 GLN B N 1
ATOM 1468 C CA . GLN B 1 86 ? 17.109 14.703 13.648 1 75.75 86 GLN B CA 1
ATOM 1469 C C . GLN B 1 86 ? 17.75 15.445 12.477 1 75.75 86 GLN B C 1
ATOM 1471 O O . GLN B 1 86 ? 18.5 16.391 12.672 1 75.75 86 GLN B O 1
ATOM 1476 N N . LYS B 1 87 ? 17.359 15 11.359 1 67.75 87 LYS B N 1
ATOM 1477 C CA . LYS B 1 87 ? 17.906 15.664 10.172 1 67.75 87 LYS B CA 1
ATOM 1478 C C . LYS B 1 87 ? 17.312 17.062 10.008 1 67.75 87 LYS B C 1
ATOM 1480 O O . LYS B 1 87 ? 18.016 17.984 9.602 1 67.75 87 LYS B O 1
ATOM 1485 N N . LEU B 1 88 ? 16.109 17.141 10.219 1 61.19 88 LEU B N 1
ATOM 1486 C CA . LEU B 1 88 ? 15.477 18.453 10.141 1 61.19 88 LEU B CA 1
ATOM 1487 C C . LEU B 1 88 ? 16.062 19.406 11.172 1 61.19 88 LEU B C 1
ATOM 1489 O O . LEU B 1 88 ? 16.281 20.594 10.883 1 61.19 88 LEU B O 1
ATOM 1493 N N . VAL B 1 89 ? 16.266 18.828 12.312 1 52.56 89 VAL B N 1
ATO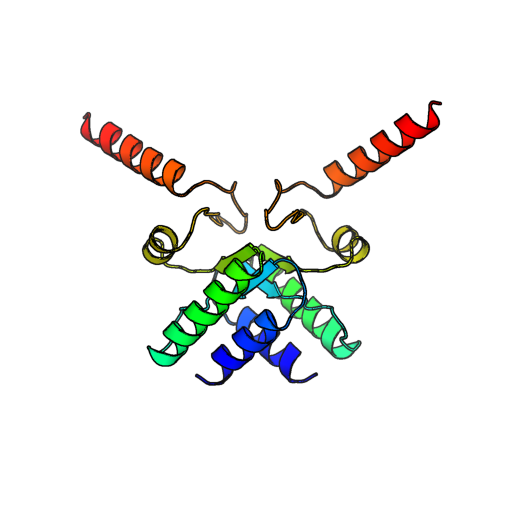M 1494 C CA . VAL B 1 89 ? 16.891 19.641 13.359 1 52.56 89 VAL B CA 1
ATOM 1495 C C . VAL B 1 89 ? 18.297 20.016 12.93 1 52.56 89 VAL B C 1
ATOM 1497 O O . VAL B 1 89 ? 18.719 21.156 13.109 1 52.56 89 VAL B O 1
ATOM 1500 N N . ALA B 1 90 ? 18.922 19.078 12.461 1 53.56 90 ALA B N 1
ATOM 1501 C CA . ALA B 1 90 ? 20.297 19.359 12.055 1 53.56 90 ALA B CA 1
ATOM 1502 C C . ALA B 1 90 ? 20.328 20.391 10.938 1 53.56 90 ALA B C 1
ATOM 1504 O O . ALA B 1 90 ? 21.203 21.266 10.922 1 53.56 90 ALA B O 1
ATOM 1505 N N . LYS B 1 91 ? 19.406 20.297 10 1 55.03 91 LYS B N 1
ATOM 1506 C CA . LYS B 1 91 ? 19.344 21.266 8.914 1 55.03 91 LYS B CA 1
ATOM 1507 C C . LYS B 1 91 ? 19 22.656 9.43 1 55.03 91 LYS B C 1
ATOM 1509 O O . LYS B 1 91 ? 19.516 23.656 8.93 1 55.03 91 LYS B O 1
ATOM 1514 N N . SER B 1 92 ? 18.094 22.672 10.344 1 51.78 92 SER B N 1
ATOM 1515 C CA . SER B 1 92 ? 17.719 23.953 10.938 1 51.78 92 SER B CA 1
ATOM 1516 C C . SER B 1 92 ? 18.891 24.578 11.688 1 51.78 92 SER B C 1
ATOM 1518 O O . SER B 1 92 ? 19.062 25.797 11.672 1 51.78 92 SER B O 1
ATOM 1520 N N . PHE B 1 93 ? 19.625 23.75 12.359 1 54.19 93 PHE B N 1
ATOM 1521 C CA . PHE B 1 93 ? 20.766 24.281 13.086 1 54.19 93 PHE B CA 1
ATOM 1522 C C . PHE B 1 93 ? 21.844 24.766 12.125 1 54.19 93 PHE B C 1
ATOM 1524 O O . PHE B 1 93 ? 22.5 25.781 12.391 1 54.19 93 PHE B O 1
ATOM 1531 N N . ARG B 1 94 ? 21.938 24.094 11.062 1 53.97 94 ARG B N 1
ATOM 1532 C CA . ARG B 1 94 ? 22.938 24.578 10.125 1 53.97 94 ARG B CA 1
ATOM 1533 C C . ARG B 1 94 ? 22.531 25.922 9.523 1 53.97 94 ARG B C 1
ATOM 1535 O O . ARG B 1 94 ? 23.391 26.75 9.203 1 53.97 94 ARG B O 1
ATOM 1542 N N . LEU B 1 95 ? 21.297 26.047 9.422 1 52.56 95 LEU B N 1
ATOM 1543 C CA . LEU B 1 95 ? 20.859 27.312 8.828 1 52.56 95 LEU B CA 1
ATOM 1544 C C . LEU B 1 95 ? 21.031 28.453 9.82 1 52.56 95 LEU B C 1
ATOM 1546 O O . LEU B 1 95 ? 21.188 29.609 9.414 1 52.56 95 LEU B O 1
ATOM 1550 N N . SER B 1 96 ? 20.922 28.062 11.023 1 50.44 96 SER B N 1
ATOM 1551 C CA . SER B 1 96 ? 21.016 29.172 11.969 1 50.44 96 SER B CA 1
ATOM 1552 C C . SER B 1 96 ? 22.469 29.562 12.211 1 50.44 96 SER B C 1
ATOM 1554 O O . SER B 1 96 ? 22.75 30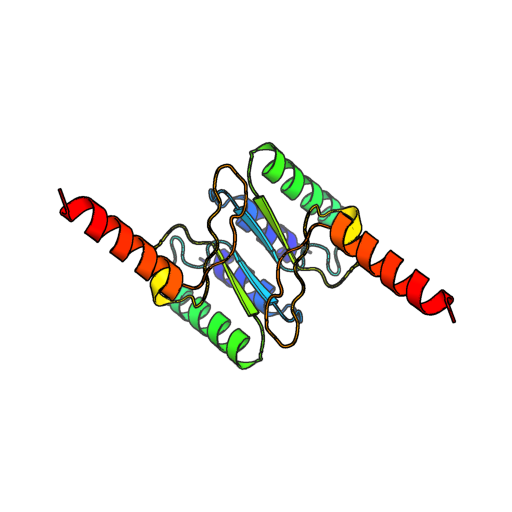.5 12.961 1 50.44 96 SER B O 1
ATOM 1556 N N . THR B 1 97 ? 23.266 28.625 11.805 1 50.12 97 THR B N 1
ATOM 1557 C CA . THR B 1 97 ? 24.625 29.047 12.164 1 50.12 97 THR B CA 1
ATOM 1558 C C . THR B 1 97 ? 25.172 30.047 11.156 1 50.12 97 THR B C 1
ATOM 1560 O O . THR B 1 97 ? 26.328 30.453 11.234 1 50.12 97 THR B O 1
ATOM 1563 N N . SER B 1 98 ? 24.141 30.641 10.352 1 41.53 98 SER B N 1
ATOM 1564 C CA . SER B 1 98 ? 24.875 31.781 9.789 1 41.53 98 SER B CA 1
ATOM 1565 C C . SER B 1 98 ? 25.047 32.875 10.82 1 41.53 98 SER B C 1
ATOM 1567 O O . SER B 1 98 ? 24.203 33.031 11.711 1 41.53 98 SER B O 1
#

Solvent-accessible surface area (backbone atoms only — not comparable to full-atom values): 11296 Å² total; per-residue (Å²): 115,67,63,59,53,50,39,52,50,55,36,65,67,50,88,55,61,54,39,54,37,56,44,72,70,63,94,53,55,70,68,56,43,53,51,51,50,49,53,52,51,52,40,44,74,73,47,27,30,77,47,70,48,72,93,47,68,65,58,44,66,74,70,40,71,56,46,65,51,72,55,97,38,36,78,46,77,72,38,43,47,68,60,49,53,49,48,52,48,50,52,51,52,59,61,58,65,104,114,66,61,59,53,51,38,52,50,55,35,65,67,49,87,55,61,54,38,56,38,56,43,73,70,64,95,54,53,71,68,56,43,51,49,50,51,50,54,52,50,52,39,45,73,72,47,26,29,77,45,69,48,73,93,46,68,65,58,44,65,73,71,41,69,57,47,65,51,72,55,96,37,35,77,45,78,74,38,43,46,67,60,49,54,49,47,52,49,50,52,52,50,58,60,59,67,105